Protein AF-A0A183M3Z8-F1 (afdb_monomer)

Mean predicted aligned error: 18.81 Å

Sequence (212 aa):
MKLKLKKHWTAGRTISQNFNTAFLQDTDKLNKSKLALSNKFQAFHDLLNGEGATVESNWKGIKEAITSTCHEVLGHKKHHHKELITVDTLDKIQEGRNKKAAINTSRTRAEKAKAQAEHTELNKQVKRSIRTDKRKYVEDLAKTAEKAAREGNMRQLYGTKKKLFGNDRKPERPVKSKESKVITNIEEQRNRWIIRNKRWKWIRHTLRKAPN

Foldseek 3Di:
DDDDDDDDPPCPPPPPQDFQCVLVVPPVLVVVLVVQLVVLVVVLVVVVPDPPDDPVNSVVSNVCSNVVSSCVRRNGDDDPDPPLADPVLVVLVVVLVVLVVQLVPDDDPVSNVVSVVVSVVSVVVSVVRSVVSNVVVLVVLVVQLVVCVVVVVVVSNVVSVCVNVPPDPPPPPFDADPVRDGDPDPVVSVVSVVVVVVVVVVVVVVVVPDDD

Secondary structure (DSSP, 8-state):
------------------B-GGGGG-HHHHHHHHHHHHHHHHHHHHHHTSTT--HHHHHHHHHHHHHHHHHHHT-B------S---HHHHHHHHHHHHHHHHHHH--SHHHHHHHHHHHHHHHHHHHHHHHHHHHHHHHHHHHHHHHHHHTT-HHHHHHHHHHHH--------PPB-TTS-B---HHHHHHHHHHHHHHHHHHHHHHTS---

Solvent-accessible surface area (backbone atoms only — not comparable to full-atom values): 12500 Å² total; per-residue (Å²): 136,90,85,79,83,77,86,76,83,76,81,73,81,74,74,85,76,58,57,32,70,72,49,70,73,36,68,70,54,41,53,51,42,53,50,55,47,51,56,50,50,53,57,44,53,67,60,66,72,45,95,86,72,48,77,65,59,52,54,49,50,54,52,49,53,54,51,51,47,45,47,74,68,41,29,72,51,77,74,79,69,72,91,41,71,51,69,72,49,52,52,46,50,51,51,45,51,52,38,53,50,50,39,73,69,43,87,47,75,66,58,29,53,53,37,47,54,54,38,54,52,47,52,52,48,44,57,49,43,53,52,50,33,46,49,52,48,52,50,53,46,49,52,50,27,51,49,25,57,77,72,66,38,60,70,57,26,53,52,40,51,48,65,72,65,47,87,69,77,71,72,83,73,76,55,55,50,98,83,69,45,75,56,85,51,70,67,61,49,52,51,52,50,52,54,50,52,53,52,51,54,49,52,55,52,50,67,72,65,58,79,132

Structure (mmCIF, N/CA/C/O backbone):
data_AF-A0A183M3Z8-F1
#
_entry.id   AF-A0A183M3Z8-F1
#
loop_
_atom_site.group_PDB
_atom_site.id
_atom_site.type_symbol
_atom_site.label_atom_id
_atom_site.label_alt_id
_atom_site.label_comp_id
_atom_site.label_asym_id
_atom_site.label_entity_id
_atom_site.label_seq_id
_atom_site.pdbx_PDB_ins_code
_atom_site.Cartn_x
_atom_site.Cartn_y
_atom_site.Cartn_z
_atom_site.occupancy
_atom_site.B_iso_or_equiv
_atom_site.auth_seq_id
_atom_site.auth_comp_id
_atom_site.auth_asym_id
_atom_site.auth_atom_id
_atom_site.pdbx_PDB_model_num
ATOM 1 N N . MET A 1 1 ? 57.639 1.519 -5.423 1.00 42.78 1 MET A N 1
ATOM 2 C CA . MET A 1 1 ? 56.333 1.800 -6.066 1.00 42.78 1 MET A CA 1
ATOM 3 C C . MET A 1 1 ? 55.216 1.664 -5.031 1.00 42.78 1 MET A C 1
ATOM 5 O O . MET A 1 1 ? 55.123 0.618 -4.406 1.00 42.78 1 MET A O 1
ATOM 9 N N . LYS A 1 2 ? 54.407 2.709 -4.789 1.00 49.22 2 LYS A N 1
ATOM 10 C CA . LYS A 1 2 ? 53.271 2.669 -3.840 1.00 49.22 2 LYS A CA 1
ATOM 11 C C . LYS A 1 2 ? 52.012 2.182 -4.567 1.00 49.22 2 LYS A C 1
ATOM 13 O O . LYS A 1 2 ? 51.402 2.949 -5.308 1.00 49.22 2 LYS A O 1
ATOM 18 N N . LEU A 1 3 ? 51.624 0.926 -4.354 1.00 50.44 3 LEU A N 1
ATOM 19 C CA . LEU A 1 3 ? 50.372 0.376 -4.881 1.00 50.44 3 LEU A CA 1
ATOM 20 C C . LEU A 1 3 ? 49.188 0.888 -4.048 1.00 50.44 3 LEU A C 1
ATOM 22 O O . LEU A 1 3 ? 49.061 0.585 -2.864 1.00 50.44 3 LEU A O 1
ATOM 26 N N . LYS A 1 4 ? 48.325 1.699 -4.668 1.00 51.12 4 LYS A N 1
ATOM 27 C CA . LYS A 1 4 ? 47.066 2.172 -4.078 1.00 51.12 4 LYS A CA 1
ATOM 28 C C . LYS A 1 4 ? 45.952 1.189 -4.440 1.00 51.12 4 LYS A C 1
ATOM 30 O O . LYS A 1 4 ? 45.437 1.221 -5.554 1.00 51.12 4 LYS A O 1
ATOM 35 N N . LEU A 1 5 ? 45.565 0.332 -3.499 1.00 50.00 5 LEU A N 1
ATOM 36 C CA . LEU A 1 5 ? 44.384 -0.521 -3.640 1.00 50.00 5 LEU A CA 1
ATOM 37 C C . LEU A 1 5 ? 43.111 0.340 -3.604 1.00 50.00 5 LEU A C 1
ATOM 39 O O . LEU A 1 5 ? 42.792 0.975 -2.598 1.00 50.00 5 LEU A O 1
ATOM 43 N N . LYS A 1 6 ? 42.373 0.362 -4.717 1.00 57.91 6 LYS A N 1
ATOM 44 C CA . LYS A 1 6 ? 41.035 0.958 -4.803 1.00 57.91 6 LYS A CA 1
ATOM 45 C C . LYS A 1 6 ? 40.037 -0.029 -4.189 1.00 57.91 6 LYS A C 1
ATOM 47 O O . LYS A 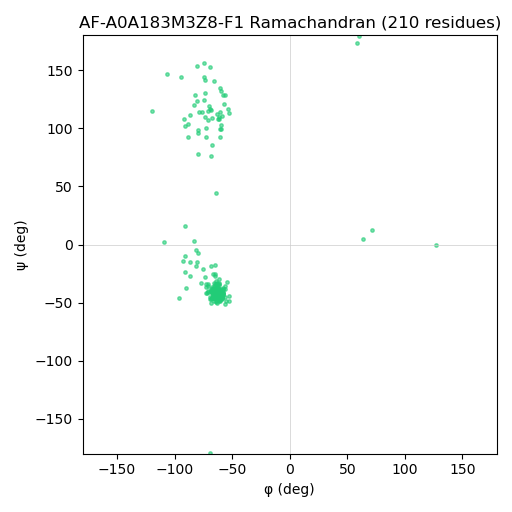1 6 ? 39.833 -1.113 -4.730 1.00 57.91 6 LYS A O 1
ATOM 5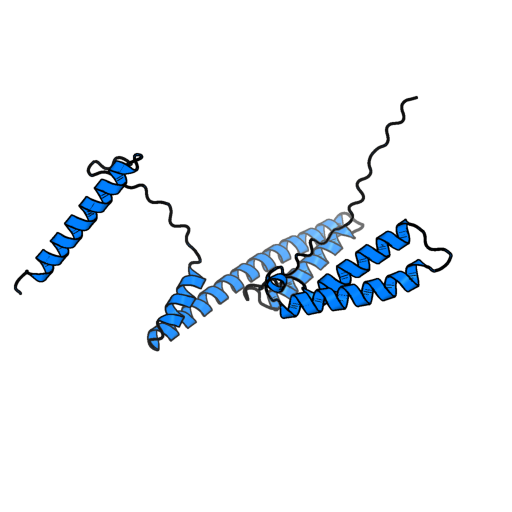2 N N . LYS A 1 7 ? 39.407 0.341 -3.067 1.00 57.62 7 LYS A N 1
ATOM 53 C CA . LYS A 1 7 ? 38.259 -0.399 -2.515 1.00 57.62 7 LYS A CA 1
ATOM 54 C C . LYS A 1 7 ? 37.132 -0.391 -3.547 1.00 57.62 7 LYS A C 1
ATOM 56 O O . LYS A 1 7 ? 36.578 0.666 -3.845 1.00 57.62 7 LYS A O 1
ATOM 61 N N . HIS A 1 8 ? 36.796 -1.559 -4.077 1.00 47.28 8 HIS A N 1
ATOM 62 C CA . HIS A 1 8 ? 35.554 -1.751 -4.805 1.00 47.28 8 HIS A CA 1
ATOM 63 C C . HIS A 1 8 ? 34.460 -2.007 -3.767 1.00 47.28 8 HIS A C 1
ATOM 65 O O . HIS A 1 8 ? 34.552 -2.917 -2.947 1.00 47.28 8 HIS A O 1
ATOM 71 N N . TRP A 1 9 ? 33.444 -1.150 -3.747 1.00 34.47 9 TRP A N 1
ATOM 72 C CA . TRP A 1 9 ? 32.232 -1.430 -2.994 1.00 34.47 9 TRP A CA 1
ATOM 73 C C . TRP A 1 9 ? 31.394 -2.395 -3.823 1.00 34.47 9 TRP A C 1
ATOM 75 O O . TRP A 1 9 ? 30.687 -1.979 -4.740 1.00 34.47 9 TRP A O 1
ATOM 85 N N . THR A 1 10 ? 31.469 -3.687 -3.520 1.00 47.16 10 THR A N 1
ATOM 86 C CA . THR A 1 10 ? 30.453 -4.633 -3.980 1.00 47.16 10 THR A CA 1
ATOM 87 C C . THR A 1 10 ? 29.197 -4.316 -3.185 1.00 47.16 10 THR A C 1
ATOM 89 O O . THR A 1 10 ? 29.147 -4.547 -1.977 1.00 47.16 10 THR A O 1
ATOM 92 N N . ALA A 1 11 ? 28.200 -3.712 -3.832 1.00 45.78 11 ALA A N 1
ATOM 93 C CA . ALA A 1 11 ? 26.901 -3.454 -3.227 1.00 45.78 11 ALA A CA 1
ATOM 94 C C . ALA A 1 11 ? 26.177 -4.791 -2.998 1.00 45.78 11 ALA A C 1
ATOM 96 O O . ALA A 1 11 ? 25.275 -5.172 -3.741 1.00 45.78 11 ALA A O 1
ATOM 97 N N . GLY A 1 12 ? 26.601 -5.527 -1.970 1.00 40.91 12 GLY A N 1
ATOM 98 C CA . GLY A 1 12 ? 25.852 -6.639 -1.416 1.00 40.91 12 GLY A CA 1
ATOM 99 C C . GLY A 1 12 ? 24.536 -6.074 -0.910 1.00 40.91 12 GLY A C 1
ATOM 100 O O . GLY A 1 12 ? 24.500 -5.309 0.051 1.00 40.91 12 GLY A O 1
ATOM 101 N N . ARG A 1 13 ? 23.452 -6.373 -1.622 1.00 40.81 13 ARG A N 1
ATOM 102 C CA . ARG A 1 13 ? 22.106 -5.922 -1.286 1.00 40.81 13 ARG A CA 1
ATOM 103 C C . ARG A 1 13 ? 21.668 -6.601 0.010 1.00 40.81 13 ARG A C 1
ATOM 105 O O . ARG A 1 13 ? 21.005 -7.630 -0.022 1.00 40.81 13 ARG A O 1
ATOM 112 N N . THR A 1 14 ? 22.018 -6.026 1.154 1.00 43.59 14 THR A N 1
ATOM 113 C CA . THR A 1 14 ? 21.474 -6.460 2.439 1.00 43.59 14 THR A CA 1
ATOM 114 C C . THR A 1 14 ? 20.026 -5.992 2.495 1.00 43.59 14 THR A C 1
ATOM 116 O O . THR A 1 14 ? 19.747 -4.816 2.732 1.00 43.59 14 THR A O 1
ATOM 119 N N . ILE A 1 15 ? 19.079 -6.891 2.229 1.00 42.91 15 ILE A N 1
ATOM 120 C CA . ILE A 1 15 ? 17.682 -6.642 2.581 1.00 42.91 15 ILE A CA 1
ATOM 121 C C . ILE A 1 15 ? 17.688 -6.510 4.105 1.00 42.91 15 ILE A C 1
ATOM 123 O O . ILE A 1 15 ? 17.941 -7.489 4.800 1.00 42.91 15 ILE A O 1
ATOM 127 N N . SER A 1 16 ? 17.494 -5.297 4.628 1.00 51.28 16 SER A N 1
ATOM 128 C CA . SER A 1 16 ? 17.264 -5.078 6.058 1.00 51.28 16 SER A CA 1
ATOM 129 C C . SER A 1 16 ? 15.987 -5.832 6.430 1.00 51.28 16 SER A C 1
ATOM 131 O O . SER A 1 16 ? 14.870 -5.360 6.225 1.00 51.28 16 SER A O 1
ATOM 133 N N . GLN A 1 17 ? 16.151 -7.076 6.871 1.00 58.69 17 GLN A N 1
ATOM 134 C CA . GLN A 1 17 ? 15.064 -7.925 7.319 1.00 58.69 17 GLN A CA 1
ATOM 135 C C . GLN A 1 17 ? 14.868 -7.650 8.804 1.00 58.69 17 GLN A C 1
ATOM 137 O O . GLN A 1 17 ? 15.539 -8.214 9.661 1.00 58.69 17 GLN A O 1
ATOM 142 N N . ASN A 1 18 ? 13.965 -6.720 9.106 1.00 69.00 18 ASN A N 1
ATOM 143 C CA . ASN A 1 18 ? 13.566 -6.467 10.482 1.00 69.00 18 ASN A CA 1
ATOM 144 C C . ASN A 1 18 ? 12.670 -7.620 10.957 1.00 69.00 18 ASN A C 1
ATOM 146 O O . ASN A 1 18 ? 11.528 -7.760 10.510 1.00 69.00 18 ASN A O 1
ATOM 150 N N . PHE A 1 19 ? 13.199 -8.438 11.862 1.00 75.38 19 PHE A N 1
ATOM 151 C CA . PHE A 1 19 ? 12.455 -9.491 12.548 1.00 75.38 19 PHE A CA 1
ATOM 152 C C . PHE A 1 19 ? 11.518 -8.902 13.608 1.00 75.38 19 PHE A C 1
ATOM 154 O O . PHE A 1 19 ? 11.722 -7.788 14.105 1.00 75.38 19 PHE A O 1
ATOM 161 N N . ASN A 1 20 ? 10.462 -9.635 13.955 1.00 72.31 20 ASN A N 1
ATOM 162 C CA . ASN A 1 20 ? 9.528 -9.190 14.981 1.00 72.31 20 ASN A CA 1
ATOM 163 C C . ASN A 1 20 ? 10.085 -9.456 16.394 1.00 72.31 20 ASN A C 1
ATOM 165 O O . ASN A 1 20 ? 9.919 -10.537 16.951 1.00 72.31 20 ASN A O 1
ATOM 169 N N . THR A 1 21 ? 10.716 -8.443 16.994 1.00 71.56 21 THR A N 1
ATOM 170 C CA . THR A 1 21 ? 11.301 -8.517 18.346 1.00 71.56 21 THR A CA 1
ATOM 171 C C . THR A 1 21 ? 10.275 -8.725 19.461 1.00 71.56 21 THR A C 1
ATOM 173 O O . THR A 1 21 ? 10.650 -9.167 20.542 1.00 71.56 21 THR A O 1
ATOM 176 N N . ALA A 1 22 ? 8.982 -8.477 19.217 1.00 72.44 22 ALA A N 1
ATOM 177 C CA . ALA A 1 22 ? 7.930 -8.731 20.204 1.00 72.44 22 ALA A CA 1
ATOM 178 C C . ALA A 1 22 ? 7.781 -10.227 20.533 1.00 72.44 22 ALA A C 1
ATOM 180 O O . ALA A 1 22 ? 7.372 -10.570 21.637 1.00 72.44 22 ALA A O 1
ATOM 181 N N . PHE A 1 23 ? 8.162 -11.125 19.616 1.00 68.62 23 PHE A N 1
ATOM 182 C CA . PHE A 1 23 ? 8.150 -12.566 19.883 1.00 68.62 23 PHE A CA 1
ATOM 183 C C . PHE A 1 23 ? 9.198 -13.007 20.908 1.00 68.62 23 PHE A C 1
ATOM 185 O O . PHE A 1 23 ? 9.038 -14.066 21.499 1.00 68.62 23 PHE A O 1
ATOM 192 N N . LEU A 1 24 ? 10.226 -12.191 21.163 1.00 70.50 24 LEU A N 1
ATOM 193 C CA . LEU A 1 24 ? 11.211 -12.456 22.214 1.00 70.50 24 LEU A CA 1
ATOM 194 C C . LEU A 1 24 ? 10.706 -12.078 23.615 1.00 70.50 24 LEU A C 1
ATOM 196 O O . LEU A 1 24 ? 11.388 -12.357 24.591 1.00 70.50 24 LEU A O 1
ATOM 200 N N . GLN A 1 25 ? 9.538 -11.440 23.732 1.00 76.50 25 GLN A N 1
ATOM 201 C CA . GLN A 1 25 ? 8.898 -11.183 25.030 1.00 76.50 25 GLN A CA 1
ATOM 202 C C . GLN A 1 25 ? 8.023 -12.358 25.491 1.00 76.50 25 GLN A C 1
ATOM 204 O O . GLN A 1 25 ? 7.639 -12.416 26.653 1.00 76.50 25 GLN A O 1
ATOM 209 N N . ASP A 1 26 ? 7.702 -13.284 24.584 1.00 80.31 26 ASP A N 1
ATOM 210 C CA . ASP A 1 26 ? 6.892 -14.471 24.847 1.00 80.31 26 ASP A CA 1
ATOM 211 C C . ASP A 1 26 ? 7.812 -15.641 25.228 1.00 80.31 26 ASP 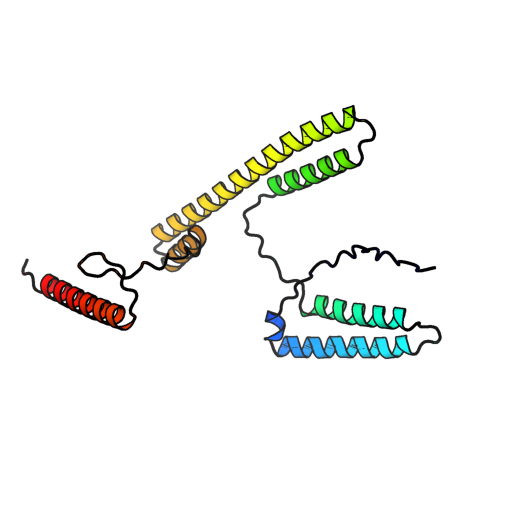A C 1
ATOM 213 O O . ASP A 1 26 ? 8.540 -16.173 24.386 1.00 80.31 26 ASP A O 1
ATOM 217 N N . THR A 1 27 ? 7.796 -16.018 26.508 1.00 80.12 27 THR A N 1
ATOM 218 C CA . THR A 1 27 ? 8.666 -17.053 27.089 1.00 80.12 27 THR A CA 1
ATOM 219 C C . THR A 1 27 ? 8.539 -18.400 26.373 1.00 80.12 27 THR A C 1
ATOM 221 O O . THR A 1 27 ? 9.550 -19.063 26.130 1.00 80.12 27 THR A O 1
ATOM 224 N N . ASP A 1 28 ? 7.330 -18.782 25.956 1.00 82.88 28 ASP A N 1
ATOM 225 C CA . ASP A 1 28 ? 7.077 -20.068 25.298 1.00 82.88 28 ASP A CA 1
ATOM 226 C C . ASP A 1 28 ? 7.664 -20.091 23.886 1.00 82.88 28 ASP A C 1
ATOM 228 O O . ASP A 1 28 ? 8.262 -21.081 23.454 1.00 82.88 28 ASP A O 1
ATOM 232 N N . LYS A 1 29 ? 7.547 -18.975 23.159 1.00 80.25 29 LYS A N 1
ATOM 233 C CA . LYS A 1 29 ? 8.164 -18.831 21.832 1.00 80.25 29 LYS A CA 1
ATOM 234 C C . LYS A 1 29 ? 9.681 -18.713 21.902 1.00 80.25 29 LYS A C 1
ATOM 236 O O . LYS A 1 29 ? 10.364 -19.233 21.021 1.00 80.25 29 LYS A O 1
ATOM 241 N N . LEU A 1 30 ? 10.212 -18.084 22.947 1.00 80.06 30 LEU A N 1
ATOM 242 C CA . LEU A 1 30 ? 11.651 -18.014 23.197 1.00 80.06 30 LEU A CA 1
ATOM 243 C C . LEU A 1 30 ? 12.251 -19.399 23.473 1.00 80.06 30 LEU A C 1
ATOM 245 O O . LEU A 1 30 ? 13.321 -19.728 22.972 1.00 80.06 30 LEU A O 1
ATOM 249 N N . ASN A 1 31 ? 11.563 -20.239 24.242 1.00 83.00 31 ASN A N 1
ATOM 250 C CA . ASN A 1 31 ? 12.032 -21.600 24.507 1.00 83.00 31 ASN A CA 1
ATOM 251 C C . ASN A 1 31 ? 11.982 -22.471 23.242 1.00 83.00 31 ASN A C 1
ATOM 253 O O . ASN A 1 31 ? 12.927 -23.209 22.963 1.00 83.00 31 ASN A O 1
ATOM 257 N N . LYS A 1 32 ? 10.945 -22.305 22.411 1.00 83.12 32 LYS A N 1
ATOM 258 C CA . LYS A 1 32 ? 10.874 -22.935 21.082 1.00 83.12 32 LYS A CA 1
ATOM 259 C C . LYS A 1 32 ? 12.003 -22.475 20.157 1.00 83.12 32 LYS A C 1
ATOM 261 O O . LYS A 1 32 ? 12.560 -23.304 19.443 1.00 83.12 32 LYS A O 1
ATOM 266 N N . SER A 1 33 ? 12.373 -21.190 20.186 1.00 77.62 33 SER A N 1
ATOM 267 C CA . SER A 1 33 ? 13.478 -20.672 19.370 1.00 77.62 33 SER A CA 1
ATOM 268 C C . SER A 1 33 ? 14.826 -21.243 19.799 1.00 77.62 33 SER A C 1
ATOM 270 O O . SER A 1 33 ? 15.597 -21.673 18.946 1.00 77.62 33 SER A O 1
ATOM 272 N N . LYS A 1 34 ? 15.076 -21.328 21.111 1.00 83.19 34 LYS A N 1
ATOM 273 C CA . LYS A 1 34 ? 16.278 -21.961 21.669 1.00 83.19 34 LYS A CA 1
ATOM 274 C C . LYS A 1 34 ? 16.388 -23.427 21.256 1.00 83.19 34 LYS A C 1
ATOM 276 O O . LYS A 1 34 ? 17.457 -23.847 20.827 1.00 83.19 34 LYS A O 1
ATOM 281 N N . LEU A 1 35 ? 15.289 -24.178 21.332 1.00 83.88 35 LEU A N 1
ATOM 282 C CA . LEU A 1 35 ? 15.266 -25.597 20.974 1.00 83.88 35 LEU A CA 1
ATOM 283 C C . LEU A 1 35 ? 15.477 -25.814 19.467 1.00 83.88 35 LEU A C 1
ATOM 285 O O . LEU A 1 35 ? 16.319 -26.618 19.079 1.00 83.88 35 LEU A O 1
ATOM 289 N N . ALA A 1 36 ? 14.784 -25.053 18.613 1.00 82.56 36 ALA A N 1
ATOM 290 C CA . ALA A 1 36 ? 14.959 -25.129 17.161 1.00 82.56 36 ALA A CA 1
ATOM 291 C C . ALA A 1 36 ? 16.389 -24.764 16.727 1.00 82.56 36 ALA A C 1
ATOM 293 O O . ALA A 1 36 ? 16.972 -25.428 15.869 1.00 82.56 36 ALA A O 1
ATOM 294 N N . LEU A 1 37 ? 16.968 -23.735 17.353 1.00 82.38 37 LEU A N 1
ATOM 295 C CA . LEU A 1 37 ? 18.339 -23.307 17.099 1.00 82.38 37 LEU A CA 1
ATOM 296 C C . LEU A 1 37 ? 19.340 -24.384 17.535 1.00 82.38 37 LEU A C 1
ATOM 298 O O . LEU A 1 37 ? 20.225 -24.734 16.762 1.00 82.38 37 LEU A O 1
ATOM 302 N N . SER A 1 38 ? 19.162 -24.947 18.732 1.00 83.25 38 SER A N 1
ATOM 303 C CA . SER A 1 38 ? 20.004 -26.025 19.263 1.00 83.25 38 SER A CA 1
ATOM 304 C C . SER A 1 38 ? 19.990 -27.262 18.364 1.00 83.25 38 SER A C 1
ATOM 306 O O . SER A 1 38 ? 21.048 -27.779 18.021 1.00 83.25 38 SER A O 1
ATOM 308 N N . ASN A 1 39 ? 18.810 -27.695 17.914 1.00 84.56 39 ASN A N 1
ATOM 309 C CA . ASN A 1 39 ? 18.671 -28.844 17.016 1.00 84.56 39 ASN A CA 1
ATOM 310 C C . ASN A 1 39 ? 19.362 -28.608 15.665 1.00 84.56 39 ASN A C 1
ATOM 312 O O . ASN A 1 39 ? 20.015 -29.505 15.137 1.00 84.56 39 ASN A O 1
ATOM 316 N N . LYS A 1 40 ? 19.259 -27.393 15.112 1.00 80.38 40 LYS A N 1
ATOM 317 C CA . LYS A 1 40 ? 19.954 -27.028 13.871 1.00 80.38 40 LYS A CA 1
ATOM 318 C C . LYS A 1 40 ? 21.464 -27.009 14.064 1.00 80.38 40 LYS A C 1
ATOM 320 O O . LYS A 1 40 ? 22.171 -27.588 13.250 1.00 80.38 40 LYS A O 1
ATOM 325 N N . PHE A 1 41 ? 21.966 -26.399 15.137 1.00 78.62 41 PHE A N 1
ATOM 326 C CA . PHE A 1 41 ? 23.403 -26.382 15.420 1.00 78.62 41 PHE A CA 1
ATOM 327 C C . PHE A 1 41 ? 23.987 -27.773 15.664 1.00 78.62 41 PHE A C 1
ATOM 329 O O . PHE A 1 41 ? 25.116 -28.013 15.247 1.00 78.62 41 PHE A O 1
ATOM 336 N N . GLN A 1 42 ? 23.222 -28.689 16.260 1.00 79.06 42 GLN A N 1
ATOM 337 C CA . GLN A 1 42 ? 23.633 -30.084 16.392 1.00 79.06 42 GLN A CA 1
ATOM 338 C C . GLN A 1 42 ? 23.845 -30.729 15.013 1.00 79.06 42 GLN A C 1
ATOM 340 O O . GLN A 1 42 ? 24.918 -31.258 14.749 1.00 79.06 42 GLN A O 1
ATOM 345 N N . ALA A 1 43 ? 22.883 -30.574 14.096 1.00 72.31 43 ALA A N 1
ATOM 346 C CA . ALA A 1 43 ? 23.012 -31.061 12.720 1.00 72.31 43 ALA A CA 1
ATOM 347 C C . ALA A 1 43 ? 24.150 -30.370 11.936 1.00 72.31 43 ALA A C 1
ATOM 349 O O . ALA A 1 43 ? 24.777 -30.984 11.076 1.00 72.31 43 ALA A O 1
ATOM 350 N N . PHE A 1 44 ? 24.446 -29.097 12.232 1.00 71.44 44 PHE A N 1
ATOM 351 C CA . PHE A 1 44 ? 25.595 -28.393 11.652 1.00 71.44 44 PHE A CA 1
ATOM 352 C C . PHE A 1 44 ? 26.931 -28.907 12.192 1.00 71.44 44 PHE A C 1
ATOM 354 O O . PHE A 1 44 ? 27.883 -28.964 11.423 1.00 71.44 44 PHE A O 1
ATOM 361 N N . HIS A 1 45 ? 27.026 -29.297 13.466 1.00 67.88 45 HIS A N 1
ATOM 362 C CA . HIS A 1 45 ? 28.245 -29.895 14.019 1.00 67.88 45 HIS A CA 1
ATOM 363 C C . HIS A 1 45 ? 28.625 -31.191 13.294 1.00 67.88 45 HIS A C 1
ATOM 365 O O . HIS A 1 45 ? 29.792 -31.371 12.953 1.00 67.88 45 HIS A O 1
ATOM 371 N N . ASP A 1 46 ? 27.639 -32.031 12.979 1.00 69.25 46 ASP A N 1
ATOM 372 C CA . ASP A 1 46 ? 27.851 -33.266 12.217 1.00 69.25 46 ASP A CA 1
ATOM 373 C C . ASP A 1 46 ? 28.313 -32.975 10.772 1.00 69.25 46 ASP A C 1
ATOM 375 O O . ASP A 1 46 ? 29.140 -33.698 10.221 1.00 69.25 46 ASP A O 1
ATOM 379 N N . LEU A 1 47 ? 27.843 -31.868 10.177 1.00 65.38 47 LEU A N 1
ATOM 380 C CA . LEU A 1 47 ? 28.205 -31.418 8.825 1.00 65.38 47 LEU A CA 1
ATOM 381 C C . LEU A 1 47 ? 29.593 -30.746 8.750 1.00 65.38 47 LEU A C 1
ATOM 383 O O . LEU A 1 47 ? 30.279 -30.836 7.734 1.00 65.38 47 LEU A O 1
ATOM 387 N N . LEU A 1 48 ? 29.994 -30.042 9.814 1.00 63.34 48 LEU A N 1
ATOM 388 C CA . LEU A 1 48 ? 31.257 -29.297 9.913 1.00 63.34 48 LEU A CA 1
ATOM 389 C C . LEU A 1 48 ? 32.473 -30.208 10.133 1.00 63.34 48 LEU A C 1
ATOM 391 O O . LEU A 1 48 ? 33.591 -29.802 9.824 1.00 63.34 48 LEU A O 1
ATOM 395 N N . ASN A 1 49 ? 32.255 -31.427 10.633 1.00 65.50 49 ASN A N 1
ATOM 396 C CA . ASN A 1 49 ? 33.293 -32.443 10.829 1.00 65.50 49 ASN A CA 1
ATOM 397 C C . ASN A 1 49 ? 33.606 -33.249 9.548 1.00 65.50 49 ASN A C 1
ATOM 399 O O . ASN A 1 49 ? 34.414 -34.174 9.591 1.00 65.50 49 ASN A O 1
ATOM 403 N N . GLY A 1 50 ? 32.975 -32.916 8.414 1.00 61.53 50 GLY A N 1
ATOM 404 C CA . GLY A 1 50 ? 33.266 -33.512 7.111 1.00 61.53 50 GLY A CA 1
ATOM 405 C C . GLY A 1 50 ? 34.593 -33.014 6.526 1.00 61.53 50 GLY A C 1
ATOM 406 O O . GLY A 1 50 ? 34.851 -31.811 6.449 1.00 61.53 50 GLY A O 1
ATOM 407 N N . GLU A 1 51 ? 35.434 -33.948 6.093 1.00 47.88 51 GLU A N 1
ATOM 408 C CA . GLU A 1 51 ? 36.748 -33.690 5.502 1.00 47.88 51 GLU A CA 1
ATOM 409 C C . GLU A 1 51 ? 36.601 -32.861 4.203 1.00 47.88 51 GLU A C 1
ATOM 411 O O . GLU A 1 51 ? 36.063 -33.341 3.206 1.00 47.88 51 GLU A O 1
ATOM 416 N N . GLY A 1 52 ? 37.020 -31.585 4.218 1.00 62.03 52 GLY A N 1
ATOM 417 C CA . GLY A 1 52 ? 37.008 -30.696 3.038 1.00 62.03 52 GLY A CA 1
ATOM 418 C C . GLY A 1 52 ? 36.302 -29.338 3.189 1.00 62.03 52 GLY A C 1
ATOM 419 O O . GLY A 1 52 ? 36.294 -28.552 2.239 1.00 62.03 52 GLY A O 1
ATOM 420 N N . ALA A 1 53 ? 35.724 -29.017 4.349 1.00 60.62 53 ALA A N 1
ATOM 421 C CA . ALA A 1 53 ? 35.027 -27.744 4.545 1.00 60.62 53 ALA A CA 1
ATOM 422 C C . ALA A 1 53 ? 36.002 -26.584 4.846 1.00 60.62 53 ALA A C 1
ATOM 424 O O . ALA A 1 53 ? 36.788 -26.631 5.793 1.00 60.62 53 ALA A O 1
ATOM 425 N N . THR A 1 54 ? 35.958 -25.513 4.048 1.00 76.06 54 THR A N 1
ATOM 426 C CA . THR A 1 54 ? 36.795 -24.323 4.267 1.00 76.06 54 THR A CA 1
ATOM 427 C C . THR A 1 54 ? 36.187 -23.424 5.348 1.00 76.06 54 THR A C 1
ATOM 429 O O . THR A 1 54 ? 34.973 -23.383 5.557 1.00 76.06 54 THR A O 1
ATOM 432 N N . VAL A 1 55 ? 37.019 -22.640 6.042 1.00 75.94 55 VAL A N 1
ATOM 433 C CA . VAL A 1 55 ? 36.559 -21.723 7.109 1.00 75.94 55 VAL A CA 1
ATOM 434 C C . VAL A 1 55 ? 35.461 -20.765 6.609 1.00 75.94 55 VAL A C 1
ATOM 436 O O . VAL A 1 55 ? 34.541 -20.416 7.351 1.00 75.94 55 VAL A O 1
ATOM 439 N N . GLU A 1 56 ? 35.506 -20.385 5.330 1.00 75.38 56 GLU A N 1
ATOM 440 C CA . GLU A 1 56 ? 34.516 -19.511 4.698 1.00 75.38 56 GLU A CA 1
ATOM 441 C C . GLU A 1 56 ? 33.167 -20.207 4.451 1.00 75.38 56 GLU A C 1
ATOM 443 O O . GLU A 1 56 ? 32.118 -19.617 4.733 1.00 75.38 56 GLU A O 1
ATOM 448 N N . SER A 1 57 ? 33.162 -21.471 4.000 1.00 77.44 57 SER A N 1
ATOM 449 C CA . SER A 1 57 ? 31.920 -22.246 3.857 1.00 77.44 57 SER A CA 1
ATOM 450 C C . SER A 1 57 ? 31.263 -22.513 5.210 1.00 77.44 57 SER A C 1
ATOM 452 O O . SER A 1 57 ? 30.041 -22.420 5.327 1.00 77.44 57 SER A O 1
ATOM 454 N N . ASN A 1 58 ? 32.070 -22.734 6.249 1.00 79.62 58 ASN A N 1
ATOM 455 C CA . ASN A 1 58 ? 31.591 -22.957 7.615 1.00 79.62 58 ASN A CA 1
ATOM 456 C C . ASN A 1 58 ? 30.912 -21.702 8.174 1.00 79.62 58 ASN A C 1
ATOM 458 O O . ASN A 1 58 ? 29.793 -21.756 8.687 1.00 79.62 58 ASN A O 1
ATOM 462 N N . TRP A 1 59 ? 31.548 -20.541 8.000 1.00 77.62 59 TRP A N 1
ATOM 463 C CA . TRP A 1 59 ? 30.972 -19.261 8.408 1.00 77.62 59 TRP A CA 1
ATOM 464 C C . TRP A 1 59 ? 29.672 -18.932 7.661 1.00 77.62 59 TRP A C 1
ATOM 466 O O . TRP A 1 59 ? 28.723 -18.401 8.248 1.00 77.62 59 TRP A O 1
ATOM 476 N N . LYS A 1 60 ? 29.600 -19.272 6.369 1.00 82.75 60 LYS A N 1
ATOM 477 C CA . LYS A 1 60 ? 28.385 -19.117 5.565 1.00 82.75 60 LYS A CA 1
ATOM 478 C C . LYS A 1 60 ? 27.252 -20.013 6.078 1.00 82.75 60 LYS A C 1
ATOM 480 O O . LYS A 1 60 ? 26.154 -19.502 6.291 1.00 82.75 60 LYS A O 1
ATOM 485 N N . GLY A 1 61 ? 27.537 -21.285 6.365 1.00 80.62 61 GLY A N 1
ATOM 486 C CA . GLY A 1 61 ? 26.566 -22.230 6.925 1.00 80.62 61 GLY A CA 1
ATOM 487 C C . GLY A 1 61 ? 25.995 -21.763 8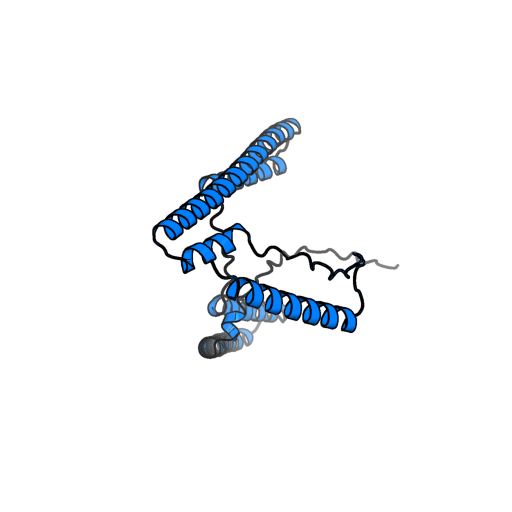.267 1.00 80.62 61 GLY A C 1
ATOM 488 O O . GLY A 1 61 ? 24.780 -21.726 8.440 1.00 80.62 61 GLY A O 1
ATOM 489 N N . ILE A 1 62 ? 26.848 -21.280 9.179 1.00 80.69 62 ILE A N 1
ATOM 490 C CA . ILE A 1 62 ? 26.416 -20.727 10.477 1.00 80.69 62 ILE A CA 1
ATOM 491 C C . ILE A 1 62 ? 25.506 -19.508 10.287 1.00 80.69 62 ILE A C 1
ATOM 493 O O . ILE A 1 62 ? 24.464 -19.383 10.937 1.00 80.69 62 ILE A O 1
ATOM 497 N N . LYS A 1 63 ? 25.867 -18.598 9.377 1.00 81.69 63 LYS A N 1
ATOM 498 C CA . LYS A 1 63 ? 25.045 -17.418 9.088 1.00 81.69 63 LYS A CA 1
ATOM 499 C C . LYS A 1 63 ? 23.678 -17.814 8.522 1.00 81.69 63 LYS A C 1
ATOM 501 O O . LYS A 1 63 ? 22.669 -17.221 8.911 1.00 81.69 63 LYS A O 1
ATOM 506 N N . GLU A 1 64 ? 23.630 -18.805 7.637 1.00 82.88 64 GLU A N 1
ATOM 507 C CA . GLU A 1 64 ? 22.392 -19.324 7.047 1.00 82.88 64 GLU A CA 1
ATOM 508 C C . GLU A 1 64 ? 21.518 -20.037 8.088 1.00 82.88 64 GLU A C 1
ATOM 510 O O . GLU A 1 64 ? 20.319 -19.768 8.150 1.00 82.88 64 GLU A O 1
ATOM 515 N N . ALA A 1 65 ? 22.116 -20.837 8.976 1.00 81.19 65 ALA A N 1
ATOM 516 C CA . ALA A 1 65 ? 21.449 -21.512 10.092 1.00 81.19 65 ALA A CA 1
ATOM 517 C C . ALA A 1 65 ? 20.714 -20.530 11.013 1.00 81.19 65 ALA A C 1
ATOM 519 O O . ALA A 1 65 ? 19.518 -20.674 11.294 1.00 81.19 65 ALA A O 1
ATOM 520 N N . ILE A 1 66 ? 21.433 -19.494 11.454 1.00 82.38 66 ILE A N 1
ATOM 521 C CA . ILE A 1 66 ? 20.896 -18.452 12.331 1.00 82.38 66 ILE A CA 1
ATOM 522 C C . ILE A 1 66 ? 19.796 -17.678 11.597 1.00 82.38 66 ILE A C 1
ATOM 524 O O . ILE A 1 66 ? 18.718 -17.462 12.148 1.00 82.38 66 ILE A O 1
ATOM 528 N N . THR A 1 67 ? 20.032 -17.298 10.338 1.00 82.88 67 THR A N 1
ATOM 529 C CA . THR A 1 67 ? 19.064 -16.527 9.539 1.00 82.88 67 THR A CA 1
ATOM 530 C C . THR A 1 67 ? 17.773 -17.316 9.296 1.00 82.88 67 THR A C 1
ATOM 532 O O . THR A 1 67 ? 16.687 -16.781 9.513 1.00 82.88 67 THR A O 1
ATOM 535 N N . SER A 1 68 ? 17.881 -18.596 8.928 1.00 83.19 68 SER A N 1
ATOM 536 C CA . SER A 1 68 ? 16.748 -19.510 8.731 1.00 83.19 68 SER A CA 1
ATOM 537 C C . SER A 1 68 ? 15.927 -19.680 10.009 1.00 83.19 68 SER A C 1
ATOM 539 O O . SER A 1 68 ? 14.702 -19.573 9.980 1.00 83.19 68 SER A O 1
ATOM 541 N N . THR A 1 69 ? 16.588 -19.881 11.151 1.00 81.75 69 THR A N 1
ATOM 542 C CA . THR A 1 69 ? 15.896 -20.041 12.439 1.00 81.75 69 THR A CA 1
ATOM 543 C C . THR A 1 69 ? 15.167 -18.760 12.846 1.00 81.75 69 THR A C 1
ATOM 545 O O . THR A 1 69 ? 14.023 -18.800 13.302 1.00 81.75 69 THR A O 1
ATOM 548 N N . CYS A 1 70 ? 15.787 -17.599 12.617 1.00 78.31 70 CYS A N 1
ATOM 549 C CA . CYS A 1 70 ? 15.134 -16.308 12.806 1.00 78.31 70 CYS A CA 1
ATOM 550 C C . CYS A 1 70 ? 13.908 -16.141 11.888 1.00 78.31 70 CYS A C 1
ATOM 552 O O . CYS A 1 70 ? 12.894 -15.608 12.338 1.00 78.31 70 CYS A O 1
ATOM 554 N N . HIS A 1 71 ? 13.947 -16.615 10.634 1.00 80.69 71 HIS A N 1
ATOM 555 C CA . HIS A 1 71 ? 12.773 -16.594 9.745 1.00 80.69 71 HIS A CA 1
ATOM 556 C C . HIS A 1 71 ? 11.646 -17.508 10.221 1.00 80.69 71 HIS A C 1
ATOM 558 O O . HIS A 1 71 ? 10.499 -17.070 10.217 1.00 80.69 71 HIS A O 1
ATOM 564 N N . GLU A 1 72 ? 11.949 -18.731 10.647 1.00 80.38 72 GLU A N 1
ATOM 565 C CA . GLU A 1 72 ? 10.937 -19.692 11.106 1.00 80.38 72 GLU A CA 1
ATOM 566 C C . GLU A 1 72 ? 10.241 -19.246 12.392 1.00 80.38 72 GLU A C 1
ATOM 568 O O . GLU A 1 72 ? 9.024 -19.380 12.514 1.00 80.38 72 GLU A O 1
ATOM 573 N N . VAL A 1 73 ? 11.000 -18.707 13.353 1.00 77.50 73 VAL A N 1
ATOM 574 C CA . VAL A 1 73 ? 10.468 -18.448 14.697 1.00 77.50 73 VAL A CA 1
ATOM 575 C C . VAL A 1 73 ? 10.000 -17.010 14.880 1.00 77.50 73 VAL A C 1
ATOM 577 O O . VAL A 1 73 ? 8.919 -16.772 15.420 1.00 77.50 73 VAL A O 1
ATOM 580 N N . LEU A 1 74 ? 10.798 -16.031 14.445 1.00 78.19 74 LEU A N 1
ATOM 581 C CA . LEU A 1 74 ? 10.446 -14.616 14.605 1.00 78.19 74 LEU A CA 1
ATOM 582 C C . LEU A 1 74 ? 9.587 -14.115 13.443 1.00 78.19 74 LEU A C 1
ATOM 584 O O . LEU A 1 74 ? 8.812 -13.171 13.616 1.00 78.19 74 LEU A O 1
ATOM 588 N N . GLY A 1 75 ? 9.726 -14.722 12.263 1.00 77.62 75 GLY A N 1
ATOM 589 C CA . GLY A 1 75 ? 9.103 -14.241 11.039 1.00 77.62 75 GLY A CA 1
ATOM 590 C C . GLY A 1 75 ? 9.526 -12.815 10.675 1.00 77.62 75 GLY A C 1
ATOM 591 O O . GLY A 1 75 ? 10.203 -12.089 11.415 1.00 77.62 75 GLY A O 1
ATOM 592 N N . HIS A 1 76 ? 9.099 -12.363 9.501 1.00 73.50 76 HIS A N 1
ATOM 593 C CA . HIS A 1 76 ? 9.260 -10.958 9.141 1.00 73.50 76 HIS A CA 1
ATOM 594 C C . HIS A 1 76 ? 8.265 -10.102 9.912 1.00 73.50 76 HIS A C 1
ATOM 596 O O . HIS A 1 76 ? 7.093 -10.460 10.076 1.00 73.50 76 HIS A O 1
ATOM 602 N N . LYS A 1 77 ? 8.707 -8.915 10.336 1.00 70.31 77 LYS A N 1
ATOM 603 C CA . LYS A 1 77 ? 7.788 -7.904 10.850 1.00 70.31 77 LYS A CA 1
ATOM 604 C C . LYS A 1 77 ? 6.766 -7.581 9.759 1.00 70.31 77 LYS A C 1
ATOM 606 O O . LYS A 1 77 ? 7.104 -6.987 8.735 1.00 70.31 77 LYS A O 1
ATOM 611 N N . LYS A 1 78 ? 5.508 -7.975 9.975 1.00 65.19 78 LYS A N 1
ATOM 612 C CA . LYS A 1 78 ? 4.416 -7.667 9.051 1.00 65.19 78 LYS A CA 1
ATOM 613 C C . LYS A 1 78 ? 4.250 -6.152 9.005 1.00 65.19 78 LYS A C 1
ATOM 615 O O . LYS A 1 78 ? 3.847 -5.522 9.982 1.00 65.19 78 LYS A O 1
ATOM 620 N N . HIS A 1 79 ? 4.569 -5.556 7.862 1.00 59.56 79 HIS A N 1
ATOM 621 C CA . HIS A 1 79 ? 4.096 -4.219 7.564 1.00 59.56 79 HIS A CA 1
ATOM 622 C C . HIS A 1 79 ? 2.587 -4.338 7.382 1.00 59.56 79 HIS A C 1
ATOM 624 O O . HIS A 1 79 ? 2.124 -4.915 6.399 1.00 59.56 79 HIS A O 1
ATOM 630 N N . HIS A 1 80 ? 1.816 -3.824 8.341 1.00 52.47 80 HIS A N 1
ATOM 631 C CA . HIS A 1 80 ? 0.418 -3.526 8.075 1.00 52.47 80 HIS A CA 1
ATOM 632 C C . HIS A 1 80 ? 0.421 -2.515 6.934 1.00 52.47 80 HIS A C 1
ATOM 634 O O . HIS A 1 80 ? 0.716 -1.331 7.123 1.00 52.47 80 HIS A O 1
ATOM 640 N N . HIS A 1 81 ? 0.181 -3.011 5.726 1.00 49.91 81 HIS A N 1
ATOM 641 C CA . HIS A 1 81 ? -0.220 -2.163 4.634 1.00 49.91 81 HIS A CA 1
ATOM 642 C C . HIS A 1 81 ? -1.476 -1.472 5.146 1.00 49.91 81 HIS A C 1
ATOM 644 O O . HIS A 1 81 ? -2.426 -2.114 5.587 1.00 49.91 81 HIS A O 1
ATOM 650 N N . LYS A 1 82 ? -1.447 -0.141 5.192 1.00 58.06 82 LYS A N 1
ATOM 651 C CA . LYS A 1 82 ? -2.713 0.572 5.267 1.00 58.06 82 LYS A CA 1
ATOM 652 C C . LYS A 1 82 ? -3.470 0.117 4.020 1.00 58.06 82 LYS A C 1
ATOM 654 O O . LYS A 1 82 ? -2.868 0.155 2.945 1.00 58.06 82 LYS A O 1
ATOM 659 N N . GLU A 1 83 ? -4.711 -0.336 4.172 1.00 57.31 83 GLU A N 1
ATOM 660 C CA . GLU A 1 83 ? -5.642 -0.770 3.110 1.00 57.31 83 GLU A CA 1
ATOM 661 C C . GLU A 1 83 ? -6.016 0.405 2.178 1.00 57.31 83 GLU A C 1
ATOM 663 O O . GLU A 1 83 ? -7.172 0.670 1.883 1.00 57.31 83 GLU A 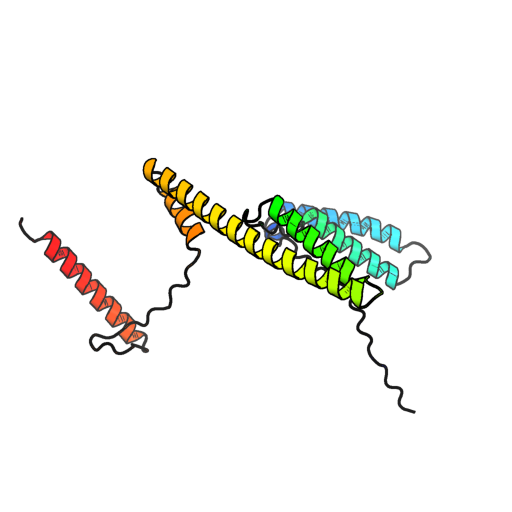O 1
ATOM 668 N N . LEU A 1 84 ? -5.024 1.202 1.783 1.00 61.94 84 LEU A N 1
ATOM 669 C CA . LEU A 1 84 ? -5.164 2.438 1.034 1.00 61.94 84 LEU A CA 1
ATOM 670 C C . LEU A 1 84 ? -5.063 2.218 -0.464 1.00 61.94 84 LEU A C 1
ATOM 672 O O . LEU A 1 84 ? -5.310 3.168 -1.189 1.00 61.94 84 LEU A O 1
ATOM 676 N N . ILE A 1 85 ? -4.592 1.059 -0.927 1.00 68.50 85 ILE A N 1
ATOM 677 C CA . ILE A 1 85 ? -4.233 0.867 -2.332 1.00 68.50 85 ILE A CA 1
ATOM 678 C C . ILE A 1 85 ? -5.097 -0.248 -2.898 1.00 68.50 85 ILE A C 1
ATOM 680 O O . ILE A 1 85 ? -5.003 -1.394 -2.462 1.00 68.50 85 ILE A O 1
ATOM 684 N N . THR A 1 86 ? -5.946 0.109 -3.856 1.00 79.69 86 THR A N 1
ATOM 685 C CA . THR A 1 86 ? -6.789 -0.835 -4.586 1.00 79.69 86 THR A CA 1
ATOM 686 C C . THR A 1 86 ? -5.926 -1.721 -5.494 1.00 79.69 86 THR A C 1
ATOM 688 O O . THR A 1 86 ? -4.858 -1.297 -5.941 1.00 79.69 86 THR A O 1
ATOM 691 N N . VAL A 1 87 ? -6.384 -2.943 -5.788 1.00 82.56 87 VAL A N 1
ATOM 692 C CA . VAL A 1 87 ? -5.688 -3.902 -6.675 1.00 82.56 87 VAL A CA 1
ATOM 693 C C . VAL A 1 87 ? -5.342 -3.264 -8.028 1.00 82.56 87 VAL A C 1
ATOM 695 O O . VAL A 1 87 ? -4.190 -3.297 -8.439 1.00 82.56 87 VAL A O 1
ATOM 698 N N . ASP A 1 88 ? -6.283 -2.532 -8.628 1.00 82.81 88 ASP A N 1
ATOM 699 C CA . ASP A 1 88 ? -6.074 -1.775 -9.874 1.00 82.81 88 ASP A CA 1
ATOM 700 C C . ASP A 1 88 ? -4.912 -0.755 -9.790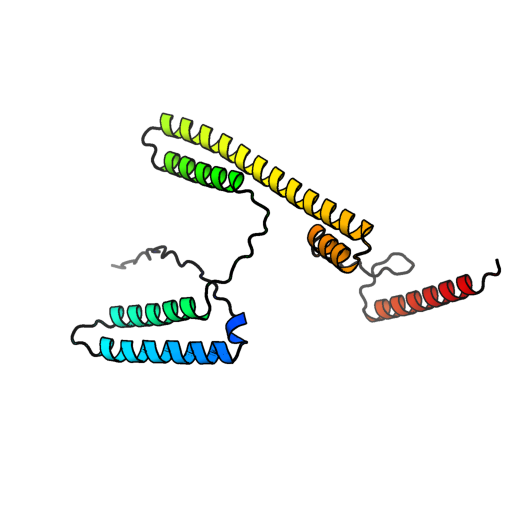 1.00 82.81 88 ASP A C 1
ATOM 702 O O . ASP A 1 88 ? -4.144 -0.572 -10.736 1.00 82.81 88 ASP A O 1
ATOM 706 N N . THR A 1 89 ? -4.703 -0.107 -8.637 1.00 86.25 89 THR A N 1
ATOM 707 C CA . THR A 1 89 ? -3.553 0.794 -8.442 1.00 86.25 89 THR A CA 1
ATOM 708 C C . THR A 1 89 ? -2.240 0.019 -8.310 1.00 86.25 89 THR A C 1
ATOM 710 O O . THR A 1 89 ? -1.205 0.504 -8.774 1.00 86.25 89 THR A O 1
ATOM 713 N N . LEU A 1 90 ? -2.252 -1.174 -7.708 1.00 87.25 90 LEU A N 1
ATOM 714 C CA . LEU A 1 90 ? -1.071 -2.042 -7.648 1.00 87.25 90 LEU A CA 1
ATOM 715 C C . LEU A 1 90 ? -0.659 -2.520 -9.044 1.00 87.25 90 LEU A C 1
ATOM 717 O O . LEU A 1 90 ? 0.529 -2.446 -9.371 1.00 87.25 90 LEU A O 1
ATOM 721 N N . ASP A 1 91 ? -1.622 -2.905 -9.879 1.00 88.94 91 ASP A N 1
ATOM 722 C CA . ASP A 1 91 ? -1.373 -3.332 -11.259 1.00 88.94 91 ASP A CA 1
ATOM 723 C C . ASP A 1 91 ? -0.743 -2.200 -12.082 1.00 88.94 91 ASP A C 1
ATOM 725 O O . ASP A 1 91 ? 0.292 -2.391 -12.722 1.00 88.94 91 ASP A O 1
ATOM 729 N N . LYS A 1 92 ? -1.257 -0.970 -11.952 1.00 89.88 92 LYS A N 1
ATOM 730 C CA . LYS A 1 92 ? -0.679 0.229 -12.596 1.00 89.88 92 LYS A CA 1
ATOM 731 C C . LYS A 1 92 ? 0.732 0.557 -12.105 1.00 89.88 92 LYS A C 1
ATOM 733 O O . LYS A 1 92 ? 1.578 1.011 -12.879 1.00 89.88 92 LYS A O 1
ATOM 738 N N . ILE A 1 93 ? 1.025 0.335 -10.821 1.00 88.81 93 ILE A N 1
ATOM 739 C CA . ILE A 1 93 ? 2.385 0.489 -10.278 1.00 88.81 93 ILE A CA 1
ATOM 740 C C . ILE A 1 93 ? 3.321 -0.544 -10.906 1.00 88.81 93 ILE A C 1
ATOM 742 O O . ILE A 1 93 ? 4.460 -0.213 -11.252 1.00 88.81 93 ILE A O 1
ATOM 746 N N . GLN A 1 94 ? 2.857 -1.783 -11.058 1.00 90.31 94 GLN A N 1
ATOM 747 C CA . GLN A 1 94 ? 3.642 -2.841 -11.673 1.00 90.31 94 GLN A CA 1
ATOM 748 C C . GLN A 1 94 ? 3.876 -2.574 -13.165 1.00 90.31 94 GLN A C 1
ATOM 750 O O . GLN A 1 94 ? 5.007 -2.694 -13.635 1.00 90.31 94 GLN A O 1
ATOM 755 N N . GLU A 1 95 ? 2.865 -2.096 -13.887 1.00 88.06 95 GLU A N 1
ATOM 756 C CA . GLU A 1 95 ? 3.002 -1.656 -15.277 1.00 88.06 95 GLU A CA 1
ATOM 757 C C . GLU A 1 95 ? 4.031 -0.519 -15.409 1.00 88.06 95 GLU A C 1
ATOM 759 O O . GLU A 1 95 ? 4.920 -0.563 -16.263 1.00 88.06 95 GLU A O 1
ATOM 764 N N . GLY A 1 96 ? 3.996 0.461 -14.498 1.00 89.44 96 GLY A N 1
ATOM 765 C CA . GLY A 1 96 ? 4.991 1.533 -14.437 1.00 89.44 96 GLY A CA 1
ATOM 766 C C . GLY A 1 96 ? 6.426 1.018 -14.259 1.00 89.44 96 GLY A C 1
ATOM 767 O O . GLY A 1 96 ? 7.352 1.531 -14.894 1.00 89.44 96 GLY A O 1
ATOM 768 N N . ARG A 1 97 ? 6.626 -0.037 -13.455 1.00 90.31 97 ARG A N 1
ATOM 769 C CA . ARG A 1 97 ? 7.938 -0.696 -13.295 1.00 90.31 97 ARG A CA 1
ATOM 770 C C . ARG A 1 97 ? 8.393 -1.373 -14.583 1.00 90.31 97 ARG A C 1
ATOM 772 O O . ARG A 1 97 ? 9.558 -1.229 -14.952 1.00 90.31 97 ARG A O 1
ATOM 779 N N . ASN A 1 98 ? 7.484 -2.045 -15.283 1.00 88.75 98 ASN A N 1
ATOM 780 C CA . ASN A 1 98 ? 7.786 -2.705 -16.552 1.00 88.75 98 ASN A CA 1
ATOM 781 C C . ASN A 1 98 ? 8.189 -1.676 -17.622 1.00 88.75 98 ASN A C 1
ATOM 783 O O . ASN A 1 98 ? 9.217 -1.841 -18.278 1.00 88.75 98 ASN A O 1
ATOM 787 N N . LYS A 1 99 ? 7.475 -0.545 -17.729 1.00 88.12 99 LYS A N 1
ATOM 788 C CA . LYS A 1 99 ? 7.866 0.545 -18.647 1.00 88.12 99 LYS A CA 1
ATOM 789 C C . LYS A 1 99 ? 9.194 1.188 -18.258 1.00 88.12 99 LYS A C 1
ATOM 791 O O . LYS A 1 99 ? 9.982 1.566 -19.123 1.00 88.12 99 LYS A O 1
ATOM 796 N N . LYS A 1 100 ? 9.500 1.272 -16.959 1.00 89.12 100 LYS A N 1
ATOM 797 C CA . LYS A 1 100 ? 10.813 1.741 -16.498 1.00 89.12 100 LYS A CA 1
ATOM 798 C C . LYS A 1 100 ? 11.941 0.785 -16.893 1.00 89.12 100 LYS A C 1
ATOM 800 O O . LYS A 1 100 ? 13.018 1.258 -17.254 1.00 89.12 100 LYS A O 1
ATOM 805 N N . ALA A 1 101 ? 11.697 -0.524 -16.858 1.00 89.00 101 ALA A N 1
ATOM 806 C CA . ALA A 1 101 ? 12.640 -1.524 -17.350 1.00 89.00 101 ALA A CA 1
ATOM 807 C C . ALA A 1 101 ? 12.857 -1.389 -18.867 1.00 89.00 101 ALA A C 1
ATOM 809 O O . ALA A 1 101 ? 14.005 -1.343 -19.299 1.00 89.00 101 ALA A O 1
ATOM 810 N N . ALA A 1 102 ? 11.785 -1.190 -19.643 1.00 83.12 102 ALA A N 1
ATOM 811 C CA . ALA A 1 102 ? 11.857 -0.985 -21.093 1.00 83.12 102 ALA A CA 1
ATOM 812 C C . ALA A 1 102 ? 12.725 0.227 -21.496 1.00 83.12 102 ALA A C 1
ATOM 814 O O . ALA A 1 102 ? 13.487 0.166 -22.460 1.00 83.12 102 ALA A O 1
ATOM 815 N N . ILE A 1 103 ? 12.685 1.320 -20.722 1.00 86.81 103 ILE A N 1
ATOM 816 C CA . ILE A 1 103 ? 13.578 2.477 -20.928 1.00 86.81 103 ILE A CA 1
ATOM 817 C C . ILE A 1 103 ? 15.050 2.086 -20.743 1.00 86.81 103 ILE A C 1
ATOM 819 O O . ILE A 1 103 ? 15.910 2.548 -21.493 1.00 86.81 103 ILE A O 1
ATOM 823 N N . ASN A 1 104 ? 15.353 1.257 -19.744 1.00 87.31 104 ASN A N 1
ATOM 824 C CA . ASN A 1 104 ? 16.725 0.849 -19.443 1.00 87.31 104 ASN A CA 1
ATOM 825 C C . ASN A 1 104 ? 17.275 -0.150 -20.473 1.00 87.31 104 ASN A C 1
ATOM 827 O O . ASN A 1 104 ? 18.482 -0.172 -20.689 1.00 87.31 104 ASN A O 1
ATOM 831 N N . THR A 1 105 ? 16.409 -0.942 -21.114 1.00 89.00 105 THR A N 1
ATOM 832 C CA . THR A 1 105 ? 16.784 -1.921 -22.148 1.00 89.00 105 THR A CA 1
ATOM 833 C C . THR A 1 105 ? 16.757 -1.359 -23.572 1.00 89.00 105 THR A C 1
ATOM 835 O O . THR A 1 105 ? 17.210 -2.036 -24.493 1.00 89.00 105 THR A O 1
ATOM 838 N N . SER A 1 106 ? 16.217 -0.152 -23.777 1.00 84.62 106 SER A N 1
ATOM 839 C CA . SER A 1 106 ? 16.140 0.482 -25.101 1.00 84.62 106 SER A CA 1
ATOM 840 C C . SER A 1 106 ? 17.526 0.681 -25.728 1.00 84.62 106 SER A C 1
ATOM 842 O O . SER A 1 106 ? 18.450 1.178 -25.078 1.00 84.62 106 SER A O 1
ATOM 844 N N . ARG A 1 107 ? 17.669 0.286 -27.001 1.00 82.31 107 ARG A N 1
ATOM 845 C CA . ARG A 1 107 ? 18.937 0.361 -27.747 1.00 82.31 107 ARG A CA 1
ATOM 846 C C . ARG A 1 107 ? 19.089 1.685 -28.484 1.00 82.31 107 ARG A C 1
ATOM 848 O O . ARG A 1 107 ? 20.184 2.239 -28.528 1.00 82.31 107 ARG A O 1
ATOM 855 N N . THR A 1 108 ? 17.993 2.214 -29.021 1.00 88.81 108 THR A N 1
ATOM 856 C CA . THR A 1 108 ? 18.020 3.395 -29.890 1.00 88.81 108 THR A CA 1
ATOM 857 C C . THR A 1 108 ? 17.477 4.631 -29.174 1.00 88.81 108 THR A C 1
ATOM 859 O O . THR A 1 108 ? 16.553 4.558 -28.362 1.00 88.81 108 THR A O 1
ATOM 862 N N . ARG A 1 109 ? 18.011 5.817 -29.495 1.00 86.06 109 ARG A N 1
ATOM 863 C CA . ARG A 1 109 ? 17.623 7.087 -28.846 1.00 86.06 109 ARG A CA 1
ATOM 864 C C . ARG A 1 109 ? 16.140 7.438 -29.055 1.00 86.06 109 ARG A C 1
ATOM 866 O O . ARG A 1 109 ? 15.513 7.973 -28.143 1.00 86.06 109 ARG A O 1
ATOM 873 N N . ALA A 1 110 ? 15.581 7.092 -30.217 1.00 88.19 110 ALA A N 1
ATOM 874 C CA . ALA A 1 110 ? 14.168 7.297 -30.545 1.00 88.19 110 ALA A CA 1
ATOM 875 C C . ALA A 1 110 ? 13.233 6.391 -29.720 1.00 88.19 110 ALA A C 1
ATOM 877 O O . ALA A 1 110 ? 12.261 6.868 -29.137 1.00 88.19 110 ALA A O 1
ATOM 878 N N . GLU A 1 111 ? 13.566 5.104 -29.591 1.00 87.50 111 GLU A N 1
ATOM 879 C CA . GLU A 1 111 ? 12.815 4.145 -28.764 1.00 87.50 111 GLU A CA 1
ATOM 880 C C . GLU A 1 111 ? 12.819 4.563 -27.292 1.00 87.50 111 GLU A C 1
ATOM 882 O O . GLU A 1 111 ? 11.786 4.536 -26.622 1.00 87.50 111 GLU A O 1
ATOM 887 N N . LYS A 1 112 ? 13.974 5.034 -26.805 1.00 90.88 112 LYS A N 1
ATOM 888 C CA . LYS A 1 112 ? 14.117 5.558 -25.447 1.00 90.88 112 LYS A CA 1
ATOM 889 C C . LYS A 1 112 ? 13.224 6.772 -25.202 1.00 90.88 112 LYS A C 1
ATOM 891 O O . LYS A 1 112 ? 12.583 6.846 -24.156 1.00 90.88 112 LYS A O 1
ATOM 896 N N . ALA A 1 113 ? 13.156 7.702 -26.157 1.00 89.75 113 ALA A N 1
ATOM 897 C CA . ALA A 1 113 ? 12.302 8.884 -26.059 1.00 89.75 113 ALA A CA 1
ATOM 898 C C . ALA A 1 113 ? 10.810 8.510 -26.012 1.00 89.75 113 ALA A C 1
ATOM 900 O O . ALA A 1 113 ? 10.079 9.020 -25.160 1.00 89.75 113 ALA A O 1
ATOM 901 N N . LYS A 1 114 ? 10.374 7.563 -26.855 1.00 88.69 114 LYS A N 1
ATOM 902 C CA . LYS A 1 114 ? 8.991 7.061 -26.863 1.00 88.69 114 LYS A CA 1
ATOM 903 C C . LYS A 1 114 ? 8.628 6.367 -25.545 1.00 88.69 114 LYS A C 1
ATOM 905 O O . LYS A 1 114 ? 7.657 6.750 -24.895 1.00 88.69 114 LYS A O 1
ATOM 910 N N . ALA A 1 115 ? 9.457 5.429 -25.087 1.00 87.88 115 ALA A N 1
ATOM 911 C CA . ALA A 1 115 ? 9.245 4.727 -23.820 1.00 87.88 115 ALA A CA 1
ATOM 912 C C . ALA A 1 115 ? 9.250 5.687 -22.613 1.00 87.88 115 ALA A C 1
ATOM 914 O O . ALA A 1 115 ? 8.500 5.507 -21.650 1.00 87.88 115 ALA A O 1
ATOM 915 N N . GLN A 1 116 ? 10.067 6.744 -22.662 1.00 88.75 116 GLN A N 1
ATOM 916 C CA . GLN A 1 116 ? 10.103 7.771 -21.626 1.00 88.75 116 GLN A CA 1
ATOM 917 C C . GLN A 1 116 ? 8.817 8.605 -21.591 1.00 88.75 116 GLN A C 1
ATOM 919 O O . GLN A 1 116 ? 8.327 8.884 -20.495 1.00 88.75 116 GLN A O 1
ATOM 924 N N . ALA A 1 117 ? 8.243 8.952 -22.746 1.00 91.50 117 ALA A N 1
ATOM 925 C CA . ALA A 1 117 ? 6.949 9.632 -22.827 1.00 91.50 117 ALA A CA 1
ATOM 926 C C . ALA A 1 117 ? 5.802 8.760 -22.280 1.00 91.50 117 ALA A C 1
ATOM 928 O O . ALA A 1 117 ? 4.968 9.228 -21.507 1.00 91.50 117 ALA A O 1
ATOM 929 N N . GLU A 1 118 ? 5.795 7.464 -22.590 1.00 89.69 118 GLU A N 1
ATOM 930 C CA . GLU A 1 118 ? 4.786 6.538 -22.059 1.00 89.69 118 GLU A CA 1
ATOM 931 C C . GLU A 1 118 ? 4.905 6.352 -20.537 1.00 89.69 118 GLU A C 1
ATOM 933 O O . GLU A 1 118 ? 3.902 6.315 -19.819 1.00 89.69 118 GLU A O 1
ATOM 938 N N . HIS A 1 119 ? 6.132 6.281 -20.010 1.00 89.69 119 HIS A N 1
ATOM 939 C CA . HIS A 1 119 ? 6.371 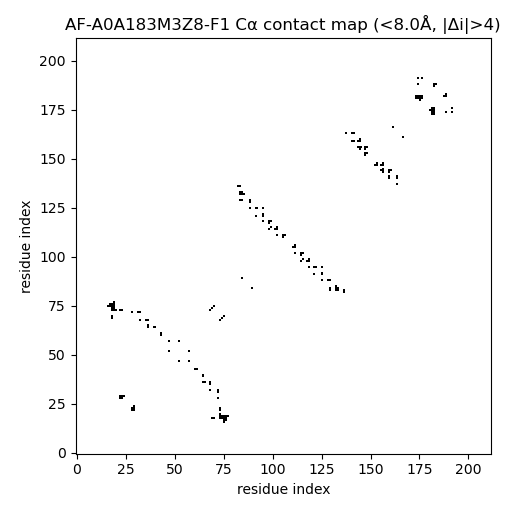6.190 -18.570 1.00 89.69 119 HIS A CA 1
ATOM 940 C C . HIS A 1 119 ? 5.975 7.476 -17.828 1.00 89.69 119 HIS A C 1
ATOM 942 O O . HIS A 1 119 ? 5.489 7.399 -16.697 1.00 89.69 119 HIS A O 1
ATOM 948 N N . THR A 1 120 ? 6.176 8.666 -18.410 1.00 92.62 120 THR A N 1
ATOM 949 C CA . THR A 1 120 ? 5.742 9.913 -17.756 1.00 92.62 120 THR A CA 1
ATOM 950 C C . THR A 1 120 ? 4.225 9.982 -17.652 1.00 92.62 120 THR A C 1
ATOM 952 O O . THR A 1 120 ? 3.728 10.374 -16.594 1.00 92.62 120 THR A O 1
ATOM 955 N N . GLU A 1 121 ? 3.495 9.553 -18.682 1.00 93.00 121 GLU A N 1
ATOM 956 C CA . GLU A 1 121 ? 2.034 9.542 -18.656 1.00 93.00 121 GLU A CA 1
ATOM 957 C C . GLU A 1 121 ? 1.481 8.508 -17.667 1.00 93.00 121 GLU A C 1
ATOM 959 O O . GLU A 1 121 ? 0.690 8.867 -16.791 1.00 93.00 121 GLU A O 1
ATOM 964 N N . LEU A 1 122 ? 1.984 7.267 -17.682 1.00 91.88 122 LEU A N 1
ATOM 965 C CA . LEU A 1 122 ? 1.603 6.270 -16.673 1.00 91.88 122 LEU A CA 1
ATOM 966 C C . LEU A 1 122 ? 1.904 6.737 -15.247 1.00 91.88 122 LEU A C 1
ATOM 968 O O . LEU A 1 122 ? 1.082 6.571 -14.350 1.00 91.88 122 LEU A O 1
ATOM 972 N N . ASN A 1 123 ? 3.055 7.369 -15.014 1.00 91.62 123 ASN A N 1
ATOM 973 C CA . ASN A 1 123 ? 3.402 7.873 -13.688 1.00 91.62 123 ASN A CA 1
ATOM 974 C C . ASN A 1 123 ? 2.425 8.964 -13.208 1.00 91.62 123 ASN A C 1
ATOM 976 O O . ASN A 1 123 ? 2.129 9.050 -12.014 1.00 91.62 123 ASN A O 1
ATOM 980 N N . LYS A 1 124 ? 1.880 9.794 -14.113 1.00 94.06 124 LYS A N 1
ATOM 981 C CA . LYS A 1 124 ? 0.790 10.720 -13.760 1.00 94.06 124 LYS A CA 1
ATOM 982 C C . LYS A 1 124 ? -0.473 9.954 -13.373 1.00 94.06 124 LYS A C 1
ATOM 984 O O . LYS A 1 124 ? -1.094 10.312 -12.373 1.00 94.06 124 LYS A O 1
ATOM 989 N N . GLN A 1 125 ? -0.839 8.917 -14.125 1.00 91.88 125 GLN A N 1
ATOM 990 C CA . GLN A 1 125 ? -2.025 8.103 -13.848 1.00 91.88 125 GLN A CA 1
ATOM 991 C C . GLN A 1 125 ? -1.917 7.364 -12.511 1.00 91.88 125 GLN A C 1
ATOM 993 O O . GLN A 1 125 ? -2.828 7.477 -11.695 1.00 91.88 125 GLN A O 1
ATOM 998 N N . VAL A 1 126 ? -0.774 6.738 -12.221 1.00 91.88 126 VAL A N 1
ATOM 999 C CA . VAL A 1 126 ? -0.477 6.109 -10.922 1.00 91.88 126 VAL A CA 1
ATOM 1000 C C . VAL A 1 126 ? -0.619 7.120 -9.781 1.00 91.88 126 VAL A C 1
ATOM 1002 O O . VAL A 1 126 ? -1.262 6.858 -8.768 1.00 91.88 126 VAL A O 1
ATOM 1005 N N . LYS A 1 127 ? -0.081 8.337 -9.938 1.00 91.75 127 LYS A N 1
ATOM 1006 C CA . LYS A 1 127 ? -0.245 9.393 -8.923 1.00 91.75 127 LYS A CA 1
ATOM 1007 C C . LYS A 1 127 ? -1.702 9.823 -8.748 1.00 91.75 127 LYS A C 1
ATOM 1009 O O . LYS A 1 127 ? -2.086 10.193 -7.639 1.00 91.75 127 LYS A O 1
ATOM 1014 N N . ARG A 1 128 ? -2.503 9.828 -9.818 1.00 93.00 128 ARG A N 1
ATOM 1015 C CA . ARG A 1 128 ? -3.940 10.130 -9.748 1.00 93.00 128 ARG A CA 1
ATOM 1016 C C . ARG A 1 128 ? -4.697 9.009 -9.035 1.00 93.00 128 ARG A C 1
ATOM 1018 O O . ARG A 1 128 ? -5.447 9.326 -8.120 1.00 93.00 128 ARG A O 1
ATOM 1025 N N . SER A 1 129 ? -4.453 7.742 -9.368 1.00 90.62 129 SER A N 1
ATOM 1026 C CA . SER A 1 129 ? -5.145 6.609 -8.740 1.00 90.62 129 SER A CA 1
ATOM 1027 C C . SER A 1 129 ? -4.836 6.506 -7.245 1.00 90.62 129 SER A C 1
ATOM 1029 O O . SER A 1 129 ? -5.759 6.438 -6.445 1.00 90.62 129 SER A O 1
ATOM 1031 N N . ILE A 1 130 ? -3.574 6.689 -6.834 1.00 89.25 130 ILE A N 1
ATOM 1032 C CA . ILE A 1 130 ? -3.191 6.729 -5.408 1.00 89.25 130 ILE A CA 1
ATOM 1033 C C . ILE A 1 130 ? -3.937 7.840 -4.647 1.00 89.25 130 ILE A C 1
ATOM 1035 O O . ILE A 1 130 ? -4.328 7.666 -3.491 1.00 89.25 130 ILE A O 1
ATOM 1039 N N . ARG A 1 131 ? -4.135 9.011 -5.269 1.00 90.38 131 ARG A N 1
ATOM 1040 C CA . ARG A 1 131 ? -4.909 10.104 -4.653 1.00 90.38 131 ARG A CA 1
ATOM 1041 C C . ARG A 1 131 ? -6.385 9.743 -4.532 1.00 90.38 131 ARG A C 1
ATOM 1043 O O . ARG A 1 131 ? -6.986 10.074 -3.513 1.00 90.38 131 ARG A O 1
ATOM 1050 N N . THR A 1 132 ? -6.948 9.094 -5.546 1.00 90.44 132 THR A N 1
ATOM 1051 C CA . THR A 1 132 ? -8.338 8.631 -5.546 1.00 90.44 132 THR A CA 1
ATOM 1052 C C . THR A 1 132 ? -8.565 7.575 -4.472 1.00 90.44 132 THR A C 1
ATOM 1054 O O . THR A 1 132 ? -9.477 7.738 -3.667 1.00 90.44 132 THR A O 1
ATOM 1057 N N . ASP A 1 133 ? -7.707 6.560 -4.380 1.00 88.44 133 ASP A N 1
ATOM 1058 C CA . ASP A 1 133 ? -7.845 5.502 -3.375 1.00 88.44 133 ASP A CA 1
ATOM 1059 C C . ASP A 1 133 ? -7.721 6.069 -1.954 1.00 88.44 133 ASP A C 1
ATOM 1061 O O . ASP A 1 133 ? -8.505 5.733 -1.067 1.00 88.44 133 ASP A O 1
ATOM 1065 N N . LYS A 1 134 ? -6.817 7.040 -1.747 1.00 87.00 134 LYS A N 1
ATOM 1066 C CA . LYS A 1 134 ? -6.716 7.757 -0.470 1.00 87.00 134 LYS A CA 1
ATOM 1067 C C . LYS A 1 134 ? -8.001 8.515 -0.119 1.00 87.00 134 LYS A C 1
ATOM 1069 O O . LYS A 1 134 ? -8.366 8.545 1.054 1.00 87.00 134 LYS A O 1
ATOM 1074 N N . ARG A 1 135 ? -8.662 9.154 -1.093 1.00 88.44 135 ARG A N 1
ATOM 1075 C CA . ARG A 1 135 ? -9.947 9.842 -0.864 1.00 88.44 135 ARG A CA 1
ATOM 1076 C C . ARG A 1 135 ? -11.040 8.845 -0.495 1.00 88.44 135 ARG A C 1
ATOM 1078 O O . ARG A 1 135 ? -11.670 9.038 0.537 1.00 88.44 135 ARG A O 1
ATOM 1085 N N . LYS A 1 136 ? -11.173 7.754 -1.255 1.00 90.19 136 LYS A N 1
ATOM 1086 C CA . LYS A 1 136 ? -12.147 6.684 -0.986 1.00 90.19 136 LYS A CA 1
ATOM 1087 C C . LYS A 1 136 ? -11.996 6.114 0.421 1.00 90.19 136 LYS A C 1
ATOM 1089 O O . LYS A 1 136 ? -12.953 6.089 1.178 1.00 90.19 136 LYS A O 1
ATOM 1094 N N . TYR A 1 137 ? -10.772 5.780 0.824 1.00 86.50 137 TYR A N 1
ATOM 1095 C CA . TYR A 1 137 ? -10.508 5.293 2.177 1.00 86.50 137 TYR A CA 1
ATOM 1096 C C . TYR A 1 137 ? -10.936 6.287 3.271 1.00 86.50 137 TYR A C 1
ATOM 1098 O O . TYR A 1 137 ? -11.4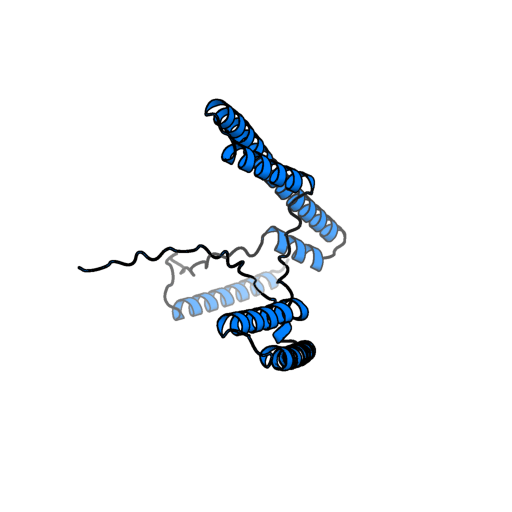85 5.898 4.302 1.00 86.50 137 TYR A O 1
ATOM 1106 N N . VAL A 1 138 ? -10.675 7.584 3.072 1.00 87.88 138 VAL A N 1
ATOM 1107 C CA . VAL A 1 138 ? -11.097 8.625 4.022 1.00 87.88 138 VAL A CA 1
ATOM 1108 C C . VAL A 1 138 ? -12.623 8.750 4.057 1.00 87.88 138 VAL A C 1
ATOM 1110 O O . VAL A 1 138 ? -13.189 8.873 5.142 1.00 87.88 138 VAL A O 1
ATOM 1113 N N . GLU A 1 139 ? -13.286 8.684 2.904 1.00 89.62 139 GLU A N 1
ATOM 1114 C CA . GLU A 1 139 ? -14.749 8.697 2.795 1.00 89.62 139 GLU A CA 1
ATOM 1115 C C . GLU A 1 139 ? -15.384 7.483 3.485 1.00 89.62 139 GLU A C 1
ATOM 1117 O O . GLU A 1 139 ? -16.341 7.644 4.239 1.00 89.62 139 GLU A O 1
ATOM 1122 N N . ASP A 1 140 ? -14.828 6.285 3.314 1.00 89.31 140 ASP A N 1
ATOM 1123 C CA . ASP A 1 140 ? -15.335 5.062 3.947 1.00 89.31 140 ASP A CA 1
ATOM 1124 C C . ASP A 1 140 ? -15.173 5.097 5.473 1.00 89.31 140 ASP A C 1
ATOM 1126 O O . ASP A 1 140 ? -16.081 4.715 6.221 1.00 89.31 140 ASP A O 1
ATOM 1130 N N . LEU A 1 141 ? -14.055 5.641 5.966 1.00 88.50 141 LEU A N 1
ATOM 1131 C CA . LEU A 1 141 ? -13.876 5.913 7.393 1.00 88.50 141 LEU A CA 1
ATOM 1132 C C . LEU A 1 141 ? -14.891 6.934 7.920 1.00 88.50 141 LEU A C 1
ATOM 1134 O O . LEU A 1 141 ? -15.394 6.765 9.034 1.00 88.50 141 LEU A O 1
ATOM 1138 N N . ALA A 1 142 ? -15.190 7.980 7.146 1.00 90.69 142 ALA A N 1
ATOM 1139 C CA . ALA A 1 142 ? -16.181 8.987 7.514 1.00 90.69 142 ALA A CA 1
ATOM 1140 C C . ALA A 1 142 ? -17.596 8.388 7.567 1.00 90.69 142 ALA A C 1
ATOM 1142 O O . ALA A 1 142 ? -18.280 8.560 8.574 1.00 90.69 142 ALA A O 1
ATOM 1143 N N . LYS A 1 143 ? -17.991 7.596 6.560 1.00 93.00 143 LYS A N 1
ATOM 1144 C CA . LYS A 1 143 ? -19.266 6.853 6.544 1.00 93.00 143 LYS A CA 1
ATOM 1145 C C . LYS A 1 143 ? -19.389 5.905 7.736 1.00 93.00 143 LYS A C 1
ATOM 1147 O O . LYS A 1 143 ? -20.434 5.835 8.378 1.00 93.00 143 LYS A O 1
ATOM 1152 N N . THR A 1 144 ? -18.306 5.204 8.077 1.00 90.44 144 THR A N 1
ATOM 1153 C CA . THR A 1 144 ? -18.272 4.308 9.244 1.00 90.44 144 THR A CA 1
ATOM 1154 C C . THR A 1 144 ? -18.445 5.085 10.550 1.00 90.44 144 THR A C 1
ATOM 1156 O O . THR A 1 144 ? -19.167 4.646 11.443 1.00 90.44 144 THR A O 1
ATOM 1159 N N . ALA A 1 145 ? -17.805 6.252 10.674 1.00 91.50 145 ALA A N 1
ATOM 1160 C CA . ALA A 1 145 ? -17.978 7.119 11.834 1.00 91.50 145 ALA A CA 1
ATOM 1161 C C . ALA A 1 145 ? -19.417 7.648 11.937 1.00 91.50 145 ALA A C 1
ATOM 1163 O O . ALA A 1 145 ? -19.989 7.631 13.022 1.00 91.50 145 ALA A O 1
ATOM 1164 N N . GLU A 1 146 ? -20.026 8.060 10.825 1.00 92.94 146 GLU A N 1
ATOM 1165 C CA . GLU A 1 146 ? -21.419 8.510 10.797 1.00 92.94 146 GLU A CA 1
ATOM 1166 C C . GLU A 1 146 ? -22.384 7.402 11.237 1.00 92.94 146 GLU A C 1
ATOM 1168 O O . GLU A 1 146 ? -23.237 7.630 12.095 1.00 92.94 146 GLU A O 1
ATOM 1173 N N . LYS A 1 147 ? -22.209 6.181 10.720 1.00 94.19 147 LYS A N 1
ATOM 1174 C CA . LYS A 1 147 ? -23.006 5.019 11.131 1.00 94.19 147 LYS A CA 1
ATOM 1175 C C . LYS A 1 147 ? -22.871 4.741 12.632 1.00 94.19 147 LYS A C 1
ATOM 1177 O O . LYS A 1 147 ? -23.880 4.618 13.318 1.00 94.19 147 LYS A O 1
ATOM 1182 N N . ALA A 1 148 ? -21.646 4.740 13.160 1.00 93.31 148 ALA A N 1
ATOM 1183 C CA . ALA A 1 148 ? -21.405 4.550 14.590 1.00 93.31 148 ALA A CA 1
ATOM 1184 C C . ALA A 1 148 ? -22.042 5.655 15.454 1.00 93.31 148 ALA A C 1
ATOM 1186 O O . ALA A 1 148 ? -22.480 5.376 16.568 1.00 93.31 148 ALA A O 1
ATOM 1187 N N . ALA A 1 149 ? -22.114 6.895 14.952 1.00 91.56 149 ALA A N 1
ATOM 1188 C CA . ALA A 1 149 ? -22.814 7.989 15.624 1.00 91.56 149 ALA A CA 1
ATOM 1189 C C . ALA A 1 149 ? -24.322 7.726 15.703 1.00 91.56 149 ALA A C 1
ATOM 1191 O O . ALA A 1 149 ? -24.910 7.876 16.771 1.00 91.56 149 ALA A O 1
ATOM 1192 N N . ARG A 1 150 ? -24.927 7.297 14.585 1.00 93.38 150 ARG A N 1
ATOM 1193 C CA . ARG A 1 150 ? -26.358 6.963 14.505 1.00 93.38 150 ARG A CA 1
ATOM 1194 C C . ARG A 1 150 ? -26.728 5.795 15.425 1.00 93.38 150 ARG A C 1
ATOM 1196 O O . ARG A 1 150 ? -27.780 5.825 16.044 1.00 93.38 150 ARG A O 1
ATOM 1203 N N . GLU A 1 151 ? -25.849 4.802 15.549 1.00 93.31 151 GLU A N 1
ATOM 1204 C CA . GLU A 1 151 ? -26.032 3.625 16.415 1.00 93.31 151 GLU A CA 1
ATOM 1205 C C . GLU A 1 151 ? -25.676 3.881 17.895 1.00 93.31 151 GLU A C 1
ATOM 1207 O O . GLU A 1 151 ? -25.827 2.992 18.729 1.00 93.31 151 GLU A O 1
ATOM 1212 N N . GLY A 1 152 ? -25.158 5.066 18.245 1.00 92.69 152 GLY A N 1
ATOM 1213 C CA . GLY A 1 152 ? -24.720 5.384 19.610 1.00 92.69 152 GLY A CA 1
ATOM 1214 C C . GLY A 1 152 ? -23.430 4.673 20.056 1.00 92.69 152 GLY A C 1
ATOM 1215 O O . GLY A 1 152 ? -23.070 4.709 21.235 1.00 92.69 152 GLY A O 1
ATOM 1216 N N . ASN A 1 153 ? -22.682 4.049 19.139 1.00 93.62 153 ASN A N 1
ATOM 1217 C CA . ASN A 1 153 ? -21.435 3.343 19.439 1.00 93.62 153 ASN A CA 1
ATOM 1218 C C . ASN A 1 153 ? -20.247 4.314 19.581 1.00 93.62 153 ASN A C 1
ATOM 1220 O O . ASN A 1 153 ? -19.382 4.449 18.707 1.00 93.62 153 ASN A O 1
ATOM 1224 N N . MET A 1 154 ? -20.175 4.978 20.736 1.00 90.31 154 MET A N 1
ATOM 1225 C CA . MET A 1 154 ? -19.166 6.007 21.022 1.00 90.31 154 MET A CA 1
ATOM 1226 C C . MET A 1 154 ? -17.721 5.486 20.988 1.00 90.31 154 MET A C 1
ATOM 1228 O O . MET A 1 154 ? -16.801 6.228 20.628 1.00 90.31 154 MET A O 1
ATOM 1232 N N . ARG A 1 155 ? -17.498 4.205 21.317 1.00 89.69 155 ARG A N 1
ATOM 1233 C CA . ARG A 1 155 ? -16.161 3.591 21.282 1.00 89.69 155 ARG A CA 1
ATOM 1234 C C . ARG A 1 155 ? -15.641 3.486 19.849 1.00 89.69 155 ARG A C 1
ATOM 1236 O O . ARG A 1 155 ? -14.485 3.837 19.599 1.00 89.69 155 ARG A O 1
ATOM 1243 N N . GLN A 1 156 ? -16.477 3.028 18.916 1.00 88.00 156 GLN A N 1
ATOM 1244 C CA . GLN A 1 156 ? -16.102 2.945 17.505 1.0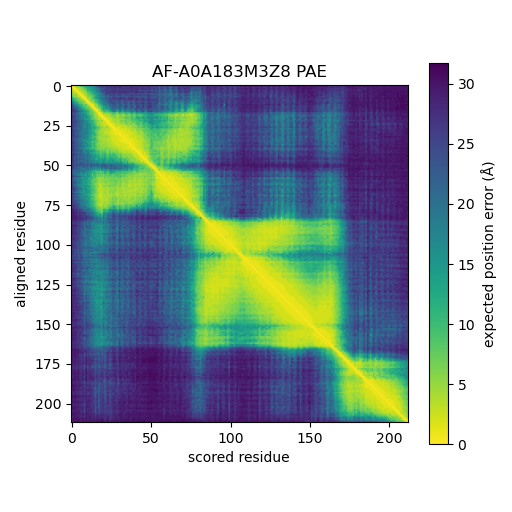0 88.00 156 GLN A CA 1
ATOM 1245 C C . GLN A 1 156 ? -15.928 4.331 16.889 1.00 88.00 156 GLN A C 1
ATOM 1247 O O . GLN A 1 156 ? -14.894 4.561 16.266 1.00 88.00 156 GLN A O 1
ATOM 1252 N N . LEU A 1 157 ? -16.852 5.262 17.152 1.00 91.38 157 LEU A N 1
ATOM 1253 C CA . LEU A 1 157 ? -16.774 6.655 16.698 1.00 91.38 157 LEU A CA 1
ATOM 1254 C C . LEU A 1 157 ? -15.443 7.323 17.086 1.00 91.38 157 LEU A C 1
ATOM 1256 O O . LEU A 1 157 ? -14.766 7.933 16.255 1.00 91.38 157 LEU A O 1
ATOM 1260 N N . TYR A 1 158 ? -15.032 7.194 18.352 1.00 84.06 158 TYR A N 1
ATOM 1261 C CA . TYR A 1 158 ? -13.765 7.761 18.815 1.00 84.06 158 TYR A CA 1
ATOM 1262 C C . TYR A 1 158 ? -12.558 7.068 18.166 1.00 84.06 158 TYR A C 1
ATOM 1264 O O . TYR A 1 158 ? -11.580 7.725 17.800 1.00 84.06 158 TYR A O 1
ATOM 1272 N N . GLY A 1 159 ? -12.634 5.747 17.974 1.00 86.50 159 GLY A N 1
ATOM 1273 C CA . GLY A 1 159 ? -11.612 4.962 17.286 1.00 86.50 159 GLY A CA 1
ATOM 1274 C C . GLY A 1 159 ? -11.407 5.384 15.827 1.00 86.50 159 GLY A C 1
ATOM 1275 O O . GLY A 1 159 ? -10.268 5.614 15.417 1.00 86.50 159 GLY A O 1
ATOM 1276 N N . THR A 1 160 ? -12.481 5.536 15.046 1.00 85.69 160 THR A N 1
ATOM 1277 C CA . THR A 1 160 ? -12.421 6.006 13.648 1.00 85.69 160 THR A CA 1
ATOM 1278 C C . THR A 1 160 ? -11.986 7.461 13.556 1.00 85.69 160 THR A C 1
ATOM 1280 O O . THR A 1 160 ? -11.109 7.770 12.750 1.00 85.69 160 THR A O 1
ATOM 1283 N N . LYS A 1 161 ? -12.483 8.346 14.430 1.00 85.69 161 LYS A N 1
ATOM 1284 C CA . LYS A 1 161 ? -12.018 9.742 14.497 1.00 85.69 161 LYS A CA 1
ATOM 1285 C C . LYS A 1 161 ? -10.514 9.831 14.773 1.00 85.69 161 LYS A C 1
ATOM 1287 O O . LYS A 1 161 ? -9.810 10.592 14.113 1.00 85.69 161 LYS A O 1
ATOM 1292 N N . LYS A 1 162 ? -9.998 9.008 15.692 1.00 84.81 162 LYS A N 1
ATOM 1293 C CA . LYS A 1 162 ? -8.558 8.919 15.977 1.00 84.81 162 LYS A CA 1
ATOM 1294 C C . LYS A 1 162 ? -7.757 8.404 14.773 1.00 84.81 162 LYS A C 1
ATOM 1296 O O . LYS A 1 162 ? -6.655 8.888 14.530 1.00 84.81 162 LYS A O 1
ATOM 1301 N N . LYS A 1 163 ? -8.300 7.452 14.002 1.00 84.31 163 LYS A N 1
ATOM 1302 C CA . LYS A 1 163 ? -7.684 6.964 12.753 1.00 84.31 163 LYS A CA 1
ATOM 1303 C C . LYS A 1 163 ? -7.663 8.028 11.646 1.00 84.31 163 LYS A C 1
ATOM 1305 O O . LYS A 1 163 ? -6.676 8.093 10.920 1.00 84.31 163 LYS A O 1
ATOM 1310 N N . LEU A 1 164 ? -8.717 8.842 11.530 1.00 81.31 164 LEU A N 1
ATOM 1311 C CA . LEU A 1 164 ? -8.850 9.902 10.520 1.00 81.31 164 LEU A CA 1
ATOM 1312 C C . LEU A 1 164 ? -7.863 11.051 10.736 1.00 81.31 164 LEU A C 1
ATOM 1314 O O . LEU A 1 164 ? -7.154 11.433 9.810 1.00 81.31 164 LEU A O 1
ATOM 1318 N N . PHE A 1 165 ? -7.807 11.584 11.956 1.00 70.38 165 PHE A N 1
ATOM 1319 C CA . PHE A 1 165 ? -6.960 12.739 12.265 1.00 70.38 165 PHE A CA 1
ATOM 1320 C C . PHE A 1 165 ? -5.500 12.352 12.521 1.00 70.38 165 PHE A C 1
ATOM 1322 O O . PHE A 1 165 ? -4.604 13.181 12.405 1.00 70.38 165 PHE A O 1
ATOM 1329 N N . GLY A 1 166 ? -5.225 11.076 12.817 1.00 67.25 166 GLY A N 1
ATOM 1330 C CA . GLY A 1 166 ? -3.908 10.672 13.294 1.00 67.25 166 GLY A CA 1
ATOM 1331 C C . GLY A 1 166 ? -3.552 11.391 14.601 1.00 67.25 166 GLY A C 1
ATOM 1332 O O . GLY A 1 166 ? -4.324 12.175 15.150 1.00 67.25 166 GLY A O 1
ATOM 1333 N N . ASN A 1 167 ? -2.375 11.107 15.153 1.00 51.81 167 ASN A N 1
ATOM 1334 C CA . ASN A 1 167 ? -1.887 11.896 16.278 1.00 51.81 167 ASN A CA 1
ATOM 1335 C C . ASN A 1 167 ? -1.456 13.269 15.747 1.00 51.81 167 ASN A C 1
ATOM 1337 O O . ASN A 1 167 ? -0.302 13.432 15.347 1.00 51.81 167 ASN A O 1
ATOM 1341 N N . ASP A 1 168 ? -2.359 14.248 15.763 1.00 54.56 168 ASP A N 1
ATOM 1342 C CA . ASP A 1 168 ? -1.972 15.652 15.703 1.00 54.56 168 ASP A CA 1
ATOM 1343 C C . ASP A 1 168 ? -0.936 15.872 16.810 1.00 54.56 168 ASP A C 1
ATOM 1345 O O . ASP A 1 168 ? -1.239 15.747 18.004 1.00 54.56 168 ASP A O 1
ATOM 1349 N N . ARG A 1 169 ? 0.316 16.160 16.433 1.00 53.88 169 ARG A N 1
ATOM 1350 C CA . ARG A 1 169 ? 1.268 16.731 17.385 1.00 53.88 169 ARG A CA 1
ATOM 1351 C C . ARG A 1 169 ? 0.629 18.033 17.827 1.00 53.88 169 ARG A C 1
ATOM 1353 O O . ARG A 1 169 ? 0.626 18.996 17.066 1.00 53.88 169 ARG A O 1
ATOM 1360 N N . LYS A 1 170 ? 0.041 18.052 19.025 1.00 56.25 170 LYS A N 1
ATOM 1361 C CA . LYS A 1 170 ? -0.383 19.307 19.636 1.00 56.25 170 LYS A CA 1
ATOM 1362 C C . LYS A 1 170 ? 0.859 20.198 19.617 1.00 56.25 170 LYS A C 1
ATOM 1364 O O . LYS A 1 170 ? 1.845 19.797 20.237 1.00 56.25 170 LYS A O 1
ATOM 1369 N N . PRO A 1 171 ? 0.866 21.342 18.909 1.00 57.66 171 PRO A N 1
ATOM 1370 C CA . PRO A 1 171 ? 1.919 22.305 19.147 1.00 57.66 171 PRO A CA 1
ATOM 1371 C C . PRO A 1 171 ? 1.856 22.620 20.637 1.00 57.66 171 PRO A C 1
ATOM 1373 O O . PRO A 1 171 ? 0.768 22.853 21.182 1.00 57.66 171 PRO A O 1
ATOM 1376 N N . GLU A 1 172 ? 2.999 22.524 21.302 1.00 57.06 172 GLU A N 1
ATOM 1377 C CA . GLU A 1 172 ? 3.133 22.881 22.702 1.00 57.06 172 GLU A CA 1
ATOM 1378 C C . GLU A 1 172 ? 2.759 24.360 22.795 1.00 57.06 172 GLU A C 1
ATOM 1380 O O . GLU A 1 172 ? 3.500 25.233 22.353 1.00 57.06 172 GLU A O 1
ATOM 1385 N N . ARG A 1 173 ? 1.517 24.650 23.207 1.00 63.88 173 ARG A N 1
ATOM 1386 C CA . ARG A 1 173 ? 1.034 26.028 23.273 1.00 63.88 173 ARG A CA 1
ATOM 1387 C C . ARG A 1 173 ? 1.774 26.684 24.436 1.00 63.88 173 ARG A C 1
ATOM 1389 O O . ARG A 1 173 ? 1.527 26.270 25.571 1.00 63.88 173 ARG A O 1
ATOM 1396 N N . PRO A 1 174 ? 2.631 27.691 24.195 1.00 69.69 174 PRO A N 1
ATOM 1397 C CA . PRO A 1 174 ? 3.347 28.345 25.277 1.00 69.69 174 PRO A CA 1
ATOM 1398 C C . PRO A 1 174 ? 2.337 28.978 26.233 1.00 69.69 174 PRO A C 1
ATOM 1400 O O . PRO A 1 174 ? 1.362 29.607 25.803 1.00 69.69 174 PRO A O 1
ATOM 1403 N N . VAL A 1 175 ? 2.542 28.798 27.536 1.00 72.25 175 VAL A N 1
ATOM 1404 C CA . VAL A 1 175 ? 1.675 29.404 28.548 1.00 72.25 175 VAL A CA 1
ATOM 1405 C C . VAL A 1 175 ? 1.934 30.912 28.547 1.00 72.25 175 VAL A C 1
ATOM 1407 O O . VAL A 1 175 ? 3.052 31.354 28.796 1.00 72.25 175 VAL A O 1
ATOM 1410 N N . LYS A 1 176 ? 0.902 31.709 28.247 1.00 77.00 176 LYS A N 1
ATOM 1411 C CA . LYS A 1 176 ? 0.988 33.177 28.247 1.00 77.00 176 LYS A CA 1
ATOM 1412 C C . LYS A 1 176 ? 0.542 33.777 29.585 1.00 77.00 176 LYS A C 1
ATOM 1414 O O . LYS A 1 176 ? -0.414 33.301 30.222 1.00 77.00 176 LYS A O 1
ATOM 1419 N N . SER A 1 177 ? 1.207 34.854 29.997 1.00 75.44 177 SER A N 1
ATOM 1420 C CA . SER A 1 177 ? 0.823 35.682 31.146 1.00 75.44 177 SER A CA 1
ATOM 1421 C C . SER A 1 177 ? -0.475 36.461 30.864 1.00 75.44 177 SER A C 1
ATOM 1423 O O . SER A 1 177 ? -1.108 36.284 29.821 1.00 75.44 177 SER A O 1
ATOM 1425 N N . LYS A 1 178 ? -0.956 37.273 31.818 1.00 75.31 178 LYS A N 1
ATOM 1426 C CA . LYS A 1 178 ? -2.120 38.157 31.578 1.00 75.31 178 LYS A CA 1
ATOM 1427 C C . LYS A 1 178 ? -1.802 39.255 30.554 1.00 75.31 178 LYS A C 1
ATOM 1429 O O . LYS A 1 178 ? -2.705 39.693 29.859 1.00 75.31 178 LYS A O 1
ATOM 1434 N N . GLU A 1 179 ? -0.528 39.610 30.422 1.00 77.88 179 GLU A N 1
ATOM 1435 C CA . GLU A 1 179 ? 0.002 40.628 29.506 1.00 77.88 179 GLU A CA 1
ATOM 1436 C C . GLU A 1 179 ? 0.410 40.040 28.144 1.00 77.88 179 GLU A C 1
ATOM 1438 O O . GLU A 1 179 ? 1.169 40.642 27.394 1.00 77.88 179 GLU A O 1
ATOM 1443 N N . SER A 1 180 ? -0.043 38.824 27.821 1.00 68.88 180 SER A N 1
ATOM 1444 C CA . SER A 1 180 ? 0.262 38.114 26.568 1.00 68.88 180 SER A CA 1
ATOM 1445 C C . SER A 1 180 ? 1.735 37.735 26.330 1.00 68.88 180 SER A C 1
ATOM 1447 O O . SER A 1 180 ? 2.037 37.150 25.286 1.00 68.88 180 SER A O 1
ATOM 1449 N N . LYS A 1 181 ? 2.637 37.965 27.293 1.00 80.19 181 LYS A N 1
ATOM 1450 C CA . LYS A 1 181 ? 4.044 37.527 27.237 1.00 80.19 181 LYS A CA 1
ATOM 1451 C C . LYS A 1 181 ? 4.172 36.018 27.470 1.00 80.19 181 LYS A C 1
ATOM 1453 O O . LYS A 1 181 ? 3.412 35.436 28.249 1.00 80.19 181 LYS A O 1
ATOM 1458 N N . VAL A 1 182 ? 5.115 35.380 26.777 1.00 79.12 182 VAL A N 1
ATOM 1459 C CA . VAL A 1 182 ? 5.403 33.942 26.909 1.00 79.12 182 VAL A CA 1
ATOM 1460 C C . VAL A 1 182 ? 6.139 33.693 28.223 1.00 79.12 182 VAL A C 1
ATOM 1462 O O . VAL A 1 182 ? 7.175 34.300 28.469 1.00 79.12 182 VAL A O 1
ATOM 1465 N N . ILE A 1 183 ? 5.600 32.804 29.058 1.00 77.44 183 ILE A N 1
ATOM 1466 C CA . ILE A 1 183 ? 6.204 32.434 30.339 1.00 77.44 183 ILE A CA 1
ATOM 1467 C C . ILE A 1 183 ? 7.209 31.306 30.098 1.00 77.44 183 ILE A C 1
ATOM 1469 O O . ILE A 1 183 ? 6.817 30.181 29.774 1.00 77.44 183 ILE A O 1
ATOM 1473 N N . THR A 1 184 ? 8.494 31.601 30.267 1.00 73.25 184 THR A N 1
ATOM 1474 C CA . THR A 1 184 ? 9.599 30.636 30.148 1.00 73.25 184 THR A CA 1
ATOM 1475 C C . THR A 1 184 ? 9.950 29.967 31.483 1.00 73.25 184 THR A C 1
ATOM 1477 O O . THR A 1 184 ? 10.464 28.853 31.478 1.00 73.25 184 THR A O 1
ATOM 1480 N N . ASN A 1 185 ? 9.629 30.592 32.624 1.00 81.44 185 ASN A N 1
ATOM 1481 C CA . ASN A 1 185 ? 9.924 30.077 33.966 1.00 81.44 185 ASN A CA 1
ATOM 1482 C C . ASN A 1 185 ? 8.877 29.037 34.441 1.00 81.44 185 ASN A C 1
ATOM 1484 O O . ASN A 1 185 ? 7.670 29.289 34.425 1.00 81.44 185 ASN A O 1
ATOM 1488 N N . ILE A 1 186 ? 9.344 27.869 34.902 1.00 76.44 186 ILE A N 1
ATOM 1489 C CA . ILE A 1 186 ? 8.525 26.731 35.369 1.00 76.44 186 ILE A CA 1
ATOM 1490 C C . ILE A 1 186 ? 7.625 27.110 36.556 1.00 76.44 186 ILE A C 1
ATOM 1492 O O . ILE A 1 186 ? 6.474 26.669 36.638 1.00 76.44 186 ILE A O 1
ATOM 1496 N N . GLU A 1 187 ? 8.123 27.927 37.480 1.00 79.06 187 GLU A N 1
ATOM 1497 C CA . GLU A 1 187 ? 7.399 28.300 38.697 1.00 79.06 187 GLU A CA 1
ATOM 1498 C C . GLU A 1 187 ? 6.225 29.240 38.383 1.00 79.06 187 GLU A C 1
ATOM 1500 O O . GLU A 1 187 ? 5.091 29.035 38.830 1.00 79.06 187 GLU A O 1
ATOM 1505 N N . GLU A 1 188 ? 6.448 30.194 37.480 1.00 77.88 188 GLU A N 1
ATOM 1506 C CA . GLU A 1 188 ? 5.406 31.079 36.961 1.00 77.88 188 GLU A CA 1
ATOM 1507 C C . GLU A 1 188 ? 4.345 30.321 36.154 1.00 77.88 188 GLU A C 1
ATOM 1509 O O . GLU A 1 188 ? 3.149 30.612 36.267 1.00 77.88 188 GLU A O 1
ATOM 1514 N N . GLN A 1 189 ? 4.744 29.304 35.379 1.00 76.62 189 GLN A N 1
ATOM 1515 C CA . GLN A 1 189 ? 3.790 28.436 34.689 1.00 76.62 189 GLN A CA 1
ATOM 1516 C C . GLN A 1 189 ? 2.887 27.709 35.691 1.00 76.62 189 GLN A C 1
ATOM 1518 O O . GLN A 1 189 ? 1.663 27.722 35.524 1.00 76.62 189 GLN A O 1
ATOM 1523 N N . ARG A 1 190 ? 3.448 27.123 36.760 1.00 79.75 190 ARG A N 1
ATOM 1524 C CA . ARG A 1 190 ? 2.670 26.464 37.828 1.00 79.75 190 ARG A CA 1
ATOM 1525 C C . ARG A 1 190 ? 1.689 27.432 38.488 1.00 79.75 190 ARG A C 1
ATOM 1527 O O . ARG A 1 190 ? 0.502 27.117 38.598 1.00 79.75 190 ARG A O 1
ATOM 1534 N N . ASN A 1 191 ? 2.136 28.640 38.824 1.00 81.88 191 ASN A N 1
ATOM 1535 C CA . ASN A 1 191 ? 1.275 29.680 39.388 1.00 81.88 191 ASN A CA 1
ATOM 1536 C C . ASN A 1 191 ? 0.148 30.081 38.424 1.00 81.88 191 ASN A C 1
ATOM 1538 O O . ASN A 1 191 ? -1.013 30.218 38.829 1.00 81.88 191 ASN A O 1
ATOM 1542 N N . ARG A 1 192 ? 0.432 30.170 37.119 1.00 83.62 192 ARG A N 1
ATOM 1543 C CA . ARG A 1 192 ? -0.581 30.434 36.088 1.00 83.62 192 ARG A CA 1
ATOM 1544 C C . ARG A 1 192 ? -1.637 29.329 36.019 1.00 83.62 192 ARG A C 1
ATOM 1546 O O . ARG A 1 192 ? -2.826 29.641 35.901 1.00 83.62 192 ARG A O 1
ATOM 1553 N N . TRP A 1 193 ? -1.233 28.062 36.137 1.00 77.81 193 TRP A N 1
ATOM 1554 C CA . TRP A 1 193 ? -2.143 26.912 36.194 1.00 77.81 193 TRP A CA 1
ATOM 1555 C C . TRP A 1 193 ? -3.031 26.933 37.440 1.00 77.81 193 TRP A C 1
ATOM 1557 O O . TRP A 1 193 ? -4.243 26.734 37.322 1.00 77.81 193 TRP A O 1
ATOM 1567 N N . ILE A 1 194 ? -2.463 27.242 38.608 1.00 82.50 194 ILE A N 1
ATOM 1568 C CA . ILE A 1 194 ? -3.206 27.363 39.871 1.00 82.50 194 ILE A CA 1
ATOM 1569 C C . ILE A 1 194 ? -4.261 28.470 39.765 1.00 82.50 194 ILE A C 1
ATOM 1571 O O . ILE A 1 194 ? -5.433 28.238 40.072 1.00 82.50 194 ILE A O 1
ATOM 1575 N N . ILE A 1 195 ? -3.885 29.650 39.261 1.00 80.50 195 ILE A N 1
ATOM 1576 C CA . ILE A 1 195 ? -4.807 30.780 39.067 1.00 80.50 195 ILE A CA 1
ATOM 1577 C C . ILE A 1 195 ? -5.925 30.411 38.086 1.00 80.50 195 ILE A C 1
ATOM 1579 O O . ILE A 1 195 ? -7.098 30.694 38.346 1.00 80.50 195 ILE A O 1
ATOM 1583 N N . ARG A 1 196 ? -5.590 29.748 36.970 1.00 75.25 196 ARG A N 1
ATOM 1584 C CA . ARG A 1 196 ? -6.582 29.298 35.985 1.00 75.25 196 ARG A CA 1
ATOM 1585 C C . ARG A 1 196 ? -7.567 28.316 36.623 1.00 75.25 196 ARG A C 1
ATOM 1587 O O . ARG A 1 196 ? -8.770 28.507 36.485 1.00 75.25 196 ARG A O 1
ATOM 1594 N N . ASN A 1 197 ? -7.083 27.332 37.379 1.00 76.38 197 ASN A N 1
ATOM 1595 C CA . ASN A 1 197 ? -7.932 26.360 38.073 1.00 76.38 197 ASN A CA 1
ATOM 1596 C C . ASN A 1 197 ? -8.843 27.004 39.126 1.00 76.38 197 ASN A C 1
ATOM 1598 O O . ASN A 1 197 ? -10.025 26.663 39.186 1.00 76.38 197 ASN A O 1
ATOM 1602 N N . LYS A 1 198 ? -8.339 27.962 39.916 1.00 83.75 198 LYS A N 1
ATOM 1603 C CA . LYS A 1 198 ? -9.162 28.715 40.878 1.00 83.75 198 LYS A CA 1
ATOM 1604 C C . LYS A 1 198 ? -10.264 29.511 40.168 1.00 83.75 198 LYS A C 1
ATOM 1606 O O . LYS A 1 198 ? -11.421 29.425 40.570 1.00 83.75 198 LYS A O 1
ATOM 1611 N N . ARG A 1 199 ? -9.943 30.197 39.062 1.00 76.50 199 ARG A N 1
ATOM 1612 C CA . ARG A 1 199 ? -10.924 30.944 38.252 1.00 76.50 199 ARG A CA 1
ATOM 1613 C C . ARG A 1 199 ? -11.993 30.034 37.640 1.00 76.50 199 ARG A C 1
ATOM 1615 O O . ARG A 1 199 ? -13.166 30.378 37.690 1.00 76.50 199 ARG A O 1
ATOM 1622 N N . TRP A 1 200 ? -11.622 28.865 37.117 1.00 74.25 200 TRP A N 1
ATOM 1623 C CA . TRP A 1 200 ? -12.589 27.887 36.596 1.00 74.25 200 TRP A CA 1
ATOM 1624 C C . TRP A 1 200 ? -13.480 27.289 37.691 1.00 74.25 200 TRP A C 1
ATOM 1626 O O . TRP A 1 200 ? -14.677 27.124 37.466 1.00 74.25 200 TRP A O 1
ATOM 1636 N N . LYS A 1 201 ? -12.936 27.000 38.883 1.00 77.06 201 LYS A N 1
ATOM 1637 C CA . LYS A 1 201 ? -13.745 26.587 40.044 1.00 77.06 201 LYS A CA 1
ATOM 1638 C C . LYS A 1 201 ? -14.740 27.674 40.449 1.00 77.06 201 LYS A C 1
ATOM 1640 O O . LYS A 1 201 ? -15.898 27.353 40.690 1.00 77.06 201 LYS A O 1
ATOM 1645 N N . TRP A 1 202 ? -14.305 28.934 40.474 1.00 78.75 202 TRP A N 1
ATOM 1646 C CA . TRP A 1 202 ? -15.166 30.069 40.801 1.00 78.75 202 TRP A CA 1
ATOM 1647 C C . TRP A 1 202 ? -16.286 30.250 39.770 1.00 78.75 202 TRP A C 1
ATOM 1649 O O . TRP A 1 202 ? -17.444 30.246 40.160 1.00 78.75 202 TRP A O 1
ATOM 1659 N N . ILE A 1 203 ? -15.971 30.266 38.467 1.00 74.06 203 ILE A N 1
ATOM 1660 C CA . ILE A 1 203 ? -16.971 30.352 37.382 1.00 74.06 203 ILE A CA 1
ATOM 1661 C C . ILE A 1 203 ? -17.976 29.193 37.446 1.00 74.06 203 ILE A C 1
ATOM 1663 O O . ILE A 1 203 ? -19.176 29.390 37.296 1.00 74.06 203 ILE A O 1
ATOM 1667 N N . ARG A 1 204 ? -17.508 27.963 37.693 1.00 67.75 204 ARG A N 1
ATOM 1668 C CA . ARG A 1 204 ? -18.401 26.804 37.841 1.00 67.75 204 ARG A CA 1
ATOM 1669 C C . ARG A 1 204 ? -19.332 26.960 39.045 1.00 67.75 204 ARG A C 1
ATOM 1671 O O . ARG A 1 204 ? -20.485 26.558 38.975 1.00 67.75 204 ARG A O 1
ATOM 1678 N N . HIS A 1 205 ? -18.829 27.504 40.149 1.00 71.00 205 HIS A N 1
ATOM 1679 C CA . HIS A 1 205 ? -19.611 27.716 41.361 1.00 71.00 205 HIS A CA 1
ATOM 1680 C C . HIS A 1 205 ? -20.612 28.872 41.213 1.00 71.00 205 HIS A C 1
ATOM 1682 O O . HIS A 1 205 ? -21.725 28.760 41.713 1.00 71.00 205 HIS A O 1
ATOM 1688 N N . THR A 1 206 ? -20.261 29.945 40.496 1.00 71.00 206 THR A N 1
ATOM 1689 C CA . THR A 1 206 ? -21.176 31.064 40.221 1.00 71.00 206 THR A CA 1
ATOM 1690 C C . THR A 1 206 ? -22.269 30.681 39.226 1.00 71.00 206 THR A C 1
ATOM 1692 O O . THR A 1 206 ? -23.430 30.959 39.492 1.00 71.00 206 THR A O 1
ATOM 1695 N N . LEU A 1 207 ? -21.947 29.946 38.154 1.00 65.06 207 LEU A N 1
ATOM 1696 C CA . LEU A 1 207 ? -22.949 29.427 37.208 1.00 65.06 207 LEU A CA 1
ATOM 1697 C C . LEU A 1 207 ? -23.906 28.406 37.843 1.00 65.06 207 LEU A C 1
ATOM 1699 O O . LEU A 1 207 ? -25.040 28.280 37.406 1.00 65.06 207 LEU A O 1
ATOM 1703 N N . ARG A 1 208 ? -23.472 27.687 38.886 1.00 60.31 208 ARG A N 1
ATOM 1704 C CA . ARG A 1 208 ? -24.323 26.750 39.641 1.00 60.31 208 ARG A CA 1
ATOM 1705 C C . ARG A 1 208 ? -25.218 27.444 40.678 1.00 60.31 208 ARG A C 1
ATOM 1707 O O . ARG A 1 208 ? -26.125 26.809 41.198 1.00 60.31 208 ARG A O 1
ATOM 1714 N N . LYS A 1 209 ? -24.930 28.706 41.013 1.00 58.84 209 LYS A N 1
ATOM 1715 C CA . LYS A 1 209 ? -25.668 29.514 41.996 1.00 58.84 209 LYS A CA 1
ATOM 1716 C C . LYS A 1 209 ? -26.492 30.641 41.365 1.00 58.84 209 LYS A C 1
ATOM 1718 O O . LYS A 1 209 ? -27.096 31.400 42.113 1.00 58.84 209 LYS A O 1
ATOM 1723 N N . ALA A 1 210 ? -26.509 30.769 40.039 1.00 46.66 210 ALA A N 1
ATOM 1724 C CA . ALA A 1 210 ? -27.419 31.686 39.366 1.00 46.66 210 ALA A CA 1
ATOM 1725 C C . ALA A 1 210 ? -28.856 31.141 39.514 1.00 46.66 210 ALA A C 1
ATOM 1727 O O . ALA A 1 210 ? -29.099 30.023 39.054 1.00 46.66 210 ALA A O 1
ATOM 1728 N N . PRO A 1 211 ? -29.776 31.845 40.199 1.00 55.94 211 PRO A N 1
ATOM 1729 C CA . PRO A 1 211 ? -31.190 31.493 40.151 1.00 55.94 211 PRO A CA 1
ATOM 1730 C C . PRO A 1 211 ? -31.711 31.730 38.724 1.00 55.94 211 PRO A C 1
ATOM 1732 O O . PRO A 1 211 ? -31.280 32.685 38.073 1.00 55.94 211 PRO A O 1
ATOM 1735 N N . ASN A 1 212 ? -32.568 30.822 38.246 1.00 55.09 212 ASN A N 1
ATOM 1736 C CA . ASN A 1 212 ? -33.313 30.987 36.992 1.00 55.09 212 ASN A CA 1
ATOM 1737 C C . ASN A 1 212 ? -34.176 32.249 37.023 1.00 55.09 212 ASN A C 1
ATOM 1739 O O . ASN A 1 212 ? -34.732 32.534 38.108 1.00 55.09 212 ASN A O 1
#

Radius of gyration: 31.22 Å; Cα contacts (8 Å, |Δi|>4): 106; chains: 1; bounding box: 90×74×72 Å

Organism: NCBI:txid48269

pLDDT: mean 76.83, std 13.69, range [34.47, 94.19]